Protein AF-A0A2S8PQ99-F1 (afdb_monomer)

Mean predicted aligned error: 7.88 Å

Sequence (220 aa):
HRTLLLQNIGGIGNMTVIPAGCSPGEVYAFDTGPGNMIIDGVVERLYPGQLTMDIGGAIARSGTADPRLLGRLQQEAYYSQPLPKSTGRELFGSSYIDKLLHDAEALGMQAEDIVATVTMLTAWSIGDAYRRYVMAGHPADAMIVGGGGSYNPVLMEWIRKEMAKAGVQVLTQEAIGHNSDAKEAVAFAVLADYAITNRPNNLPHVTGASRPVVMGKISF

Radius of gyration: 18.58 Å; Cα contacts (8 Å, |Δi|>4): 366; chains: 1; bounding box: 59×32×44 Å

Secondary structure (DSSP, 8-state):
--EEEEEEESSEEEEEEE-TT--GGG-EEEEEEE-HHHHHHHHHHHSTTT-SS-GGGHHHHHS---HHHHHHHTT-GGGGPPSS----HHHHSHHHHHHHHHHHHHTT--HHHHHHHHHHHHHHHHHHHHHHHTTTTS-EEEEEEESGGGG-HHHHHHHHHHHHTTT-EEEEHHHHSS-HHHHHHHHHHHHHHHHHTT---S-HHHHT-SS---------

Nearest PDB structures (foldseek):
  4zxz-assembly1_B  TM=8.668E-01  e=2.367E-19  Lipomyces starkeyi
  5tkr-assembly1_A-2  TM=8.503E-01  e=2.962E-18  Lipomyces starkeyi
  5bsb-assembly1_A  TM=8.480E-01  e=2.962E-18  Lipomyces starkeyi
  3qbx-assembly1_B  TM=8.865E-01  e=1.708E-16  Pseudomonas aeruginosa
  8inb-assembly1_A  TM=3.204E-01  e=1.163E-02  Biggievirus Mos11

Solvent-accessible surface area (backbone atoms only — not comparable to full-atom values): 11832 Å² total; per-residue (Å²): 118,68,18,42,34,41,34,38,18,38,54,44,19,33,40,38,41,40,44,48,83,55,58,86,86,61,43,43,52,35,49,37,45,57,28,40,43,52,38,21,56,48,37,28,69,78,33,67,97,77,38,64,49,58,69,65,21,52,46,34,64,76,25,56,60,43,69,70,61,39,58,57,63,70,62,46,67,74,76,72,57,66,85,83,46,78,80,52,60,91,64,60,23,68,71,46,50,54,51,51,50,52,57,37,55,78,68,71,58,53,72,32,23,49,42,13,21,48,40,46,46,30,20,45,30,50,32,48,42,41,60,74,77,30,47,86,85,45,58,39,61,38,34,36,31,34,54,69,40,56,67,21,58,48,44,49,52,45,31,37,56,43,28,47,79,70,65,23,45,68,44,42,52,61,82,77,44,86,54,66,69,58,50,53,52,48,51,51,50,52,41,47,50,27,40,76,70,73,34,59,68,55,53,26,85,62,71,74,44,98,54,72,42,62,57,84,81,93,82,133

pLDDT: mean 88.9, std 13.96, range [42.69, 98.88]

Foldseek 3Di:
DFKEWEWEAAQWIKIWIDFDPDDLLPIAMATLGGGQVLLQLLCCVVPPPHGRHCVLCPLLVVAAADVVLLVVVVVPVQLVDDPPYYDDCVPSNDVVSVVSVVVCVVVVHDSSNSSNNVLLSNLQSLLSCCVPPDCVPGNGQEYEYHYPRVSRVSSQVSNCVSCVVSNYHYHYPCRVDPDPVVVVVVLVVVLVVCLVVQHFDDRCNHVVNPDGGRDDDDDD

Structure (mmCIF, N/CA/C/O backbone):
data_AF-A0A2S8PQ99-F1
#
_entry.id   AF-A0A2S8PQ99-F1
#
loop_
_atom_site.group_PDB
_atom_site.id
_atom_site.type_symbol
_atom_site.label_atom_id
_atom_site.label_alt_id
_atom_site.label_comp_id
_atom_site.label_asym_id
_atom_site.label_entity_id
_atom_site.label_seq_id
_atom_site.pdbx_PDB_ins_code
_atom_site.Cartn_x
_atom_site.Cartn_y
_atom_site.Cartn_z
_atom_site.occupancy
_atom_site.B_iso_or_equiv
_atom_site.auth_seq_id
_atom_site.auth_comp_id
_atom_site.auth_asym_id
_atom_site.auth_atom_id
_atom_site.pdbx_PDB_model_num
ATOM 1 N N . HIS A 1 1 ? 14.285 -15.983 -17.963 1.00 54.84 1 HIS A N 1
ATOM 2 C CA . HIS A 1 1 ? 14.338 -14.831 -17.036 1.00 54.84 1 HIS A CA 1
ATOM 3 C C . HIS A 1 1 ? 12.930 -14.580 -16.514 1.00 54.84 1 HIS A C 1
ATOM 5 O O . HIS A 1 1 ? 11.998 -14.842 -17.260 1.00 54.84 1 HIS A O 1
ATOM 11 N N . ARG A 1 2 ? 12.763 -14.187 -15.248 1.00 73.69 2 ARG A N 1
ATOM 12 C CA . ARG A 1 2 ? 11.449 -13.954 -14.618 1.00 73.69 2 ARG A CA 1
ATOM 13 C C . ARG A 1 2 ? 11.307 -12.467 -14.304 1.00 73.69 2 ARG A C 1
ATOM 15 O O . ARG A 1 2 ? 12.311 -11.857 -13.944 1.00 73.69 2 ARG A O 1
ATOM 22 N N . THR A 1 3 ? 10.107 -11.908 -14.453 1.00 85.94 3 THR A N 1
ATOM 23 C CA . THR A 1 3 ? 9.822 -10.539 -14.004 1.00 85.94 3 THR A CA 1
ATOM 24 C C . THR A 1 3 ? 9.921 -10.495 -12.486 1.00 85.94 3 THR A C 1
ATOM 26 O O . THR A 1 3 ? 9.355 -11.356 -11.807 1.00 85.94 3 THR A O 1
ATOM 29 N N . LEU A 1 4 ? 10.639 -9.506 -11.961 1.00 84.94 4 LEU A N 1
ATOM 30 C CA . LEU A 1 4 ? 10.795 -9.287 -10.528 1.00 84.94 4 LEU A CA 1
ATOM 31 C C . LEU A 1 4 ? 10.059 -8.017 -10.108 1.00 84.94 4 LEU A C 1
ATOM 33 O O . LEU A 1 4 ? 10.209 -6.974 -10.745 1.00 84.94 4 LEU A O 1
ATOM 37 N N . LEU A 1 5 ? 9.297 -8.107 -9.018 1.00 91.81 5 LEU A N 1
ATOM 38 C CA . LEU A 1 5 ? 8.658 -6.953 -8.388 1.00 91.81 5 LEU A CA 1
ATOM 39 C C . LEU A 1 5 ? 9.366 -6.627 -7.080 1.00 91.81 5 LEU A C 1
ATOM 41 O O . LEU A 1 5 ? 9.543 -7.508 -6.236 1.00 91.81 5 LEU A O 1
ATOM 45 N N . LEU A 1 6 ? 9.724 -5.361 -6.899 1.00 94.38 6 LEU A N 1
ATOM 46 C CA . LEU A 1 6 ? 10.207 -4.824 -5.632 1.00 94.38 6 LEU A CA 1
ATOM 47 C C . LEU A 1 6 ? 9.157 -3.843 -5.112 1.00 94.38 6 LEU A C 1
ATOM 49 O O . LEU A 1 6 ? 8.928 -2.804 -5.723 1.00 94.38 6 LEU A O 1
ATOM 53 N N . GLN A 1 7 ? 8.505 -4.183 -4.008 1.00 97.31 7 GLN A N 1
ATOM 54 C CA . GLN A 1 7 ? 7.515 -3.342 -3.348 1.00 97.31 7 GLN A CA 1
ATOM 55 C C . GLN A 1 7 ? 8.137 -2.746 -2.089 1.00 97.31 7 GLN A C 1
ATOM 57 O O . GLN A 1 7 ? 8.462 -3.479 -1.162 1.00 97.31 7 GLN A O 1
ATOM 62 N N . ASN A 1 8 ? 8.259 -1.428 -2.002 1.00 95.69 8 ASN A N 1
ATOM 63 C CA . ASN A 1 8 ? 8.599 -0.779 -0.739 1.00 95.69 8 ASN A CA 1
ATOM 64 C C . ASN A 1 8 ? 7.332 -0.209 -0.084 1.00 95.69 8 ASN A C 1
ATOM 66 O O . ASN A 1 8 ? 6.432 0.282 -0.766 1.00 95.69 8 ASN A O 1
ATOM 70 N N . ILE A 1 9 ? 7.235 -0.331 1.242 1.00 97.06 9 ILE A N 1
ATOM 71 C CA . ILE A 1 9 ? 6.107 0.159 2.042 1.00 97.06 9 ILE A CA 1
ATOM 72 C C . ILE A 1 9 ? 6.650 1.117 3.104 1.00 97.06 9 ILE A C 1
ATOM 74 O O . ILE A 1 9 ? 6.996 0.715 4.216 1.00 97.06 9 ILE A O 1
ATOM 78 N N . GLY A 1 10 ? 6.759 2.392 2.734 1.00 93.81 10 GLY A N 1
ATOM 79 C CA . GLY A 1 10 ? 7.037 3.490 3.657 1.00 93.81 10 GLY A CA 1
ATOM 80 C C . GLY A 1 10 ? 5.742 4.188 4.063 1.00 93.81 10 GLY A C 1
ATOM 81 O O . GLY A 1 10 ? 4.707 3.548 4.229 1.00 93.81 10 GLY A O 1
ATOM 82 N N . GLY A 1 11 ? 5.768 5.520 4.161 1.00 95.12 11 GLY A N 1
ATOM 83 C CA . GLY A 1 11 ? 4.528 6.299 4.255 1.00 95.12 11 GLY A CA 1
ATOM 84 C C . GLY A 1 11 ? 3.624 6.077 3.035 1.00 95.12 11 GLY A C 1
ATOM 85 O O . GLY A 1 11 ? 2.431 5.848 3.194 1.00 95.12 11 GLY A O 1
ATOM 86 N N . ILE A 1 12 ? 4.230 6.049 1.846 1.00 97.75 12 ILE A N 1
ATOM 87 C CA . ILE A 1 12 ? 3.634 5.656 0.564 1.00 97.75 12 ILE A CA 1
ATOM 88 C C . ILE A 1 12 ? 4.203 4.298 0.148 1.00 97.75 12 ILE A C 1
ATOM 90 O O . ILE A 1 12 ? 5.365 3.989 0.435 1.00 97.75 12 ILE A O 1
ATOM 94 N N . GLY A 1 13 ? 3.371 3.480 -0.493 1.00 96.94 13 GLY A N 1
ATOM 95 C CA . GLY A 1 13 ? 3.800 2.254 -1.150 1.00 96.94 13 GLY A CA 1
ATOM 96 C C . GLY A 1 13 ? 4.226 2.532 -2.589 1.00 96.94 13 GLY A C 1
ATOM 97 O O . GLY A 1 13 ? 3.550 3.277 -3.293 1.00 96.94 13 GLY A O 1
ATOM 98 N N . ASN A 1 14 ? 5.313 1.913 -3.045 1.00 96.19 14 ASN A N 1
ATOM 99 C CA . ASN A 1 14 ? 5.767 1.998 -4.431 1.00 96.19 14 ASN A CA 1
ATOM 100 C C . ASN A 1 14 ? 6.271 0.652 -4.956 1.00 96.19 14 ASN A C 1
ATOM 102 O O . ASN A 1 14 ? 6.875 -0.135 -4.226 1.00 96.19 14 ASN A O 1
ATOM 106 N N . MET A 1 15 ? 6.011 0.397 -6.236 1.00 97.75 15 MET A N 1
ATOM 107 C CA . MET A 1 15 ? 6.370 -0.843 -6.912 1.00 97.75 15 MET A CA 1
ATOM 108 C C . MET A 1 15 ? 7.350 -0.552 -8.039 1.00 97.75 15 MET A C 1
ATOM 110 O O . MET A 1 15 ? 7.024 0.184 -8.966 1.00 97.75 15 MET A O 1
ATOM 114 N N . THR A 1 16 ? 8.524 -1.174 -7.978 1.00 95.38 16 THR A N 1
ATOM 115 C CA . THR A 1 16 ? 9.482 -1.243 -9.082 1.00 95.38 16 THR A CA 1
ATOM 116 C C . THR A 1 16 ? 9.307 -2.571 -9.802 1.00 95.38 16 THR A C 1
ATOM 118 O O . THR A 1 16 ? 9.364 -3.638 -9.187 1.00 95.38 16 THR A O 1
ATOM 121 N N . VAL A 1 17 ? 9.117 -2.508 -11.113 1.00 94.56 17 VAL A N 1
ATOM 122 C CA . VAL A 1 17 ? 8.957 -3.655 -12.001 1.00 94.56 17 VAL A CA 1
ATOM 123 C C . VAL A 1 17 ? 10.223 -3.807 -12.829 1.00 94.56 17 VAL A C 1
ATOM 125 O O . VAL A 1 17 ? 10.649 -2.874 -13.507 1.00 94.56 17 VAL A O 1
ATOM 128 N N . ILE A 1 18 ? 10.808 -5.001 -12.786 1.00 88.19 18 ILE A N 1
ATOM 129 C CA . ILE A 1 18 ? 11.969 -5.385 -13.589 1.00 88.19 18 ILE A CA 1
ATOM 130 C C . ILE A 1 18 ? 11.514 -6.519 -14.515 1.00 88.19 18 ILE A C 1
ATOM 132 O O . ILE A 1 18 ? 11.495 -7.677 -14.079 1.00 88.19 18 ILE A O 1
ATOM 136 N N . PRO A 1 19 ? 11.076 -6.220 -15.754 1.00 91.06 19 PRO A N 1
ATOM 137 C CA . PRO A 1 19 ? 10.604 -7.247 -16.676 1.00 91.06 19 PRO A CA 1
ATOM 138 C C . PRO A 1 19 ? 11.675 -8.294 -17.007 1.00 91.06 19 PRO A C 1
ATOM 140 O O . PRO A 1 19 ? 12.881 -8.041 -16.986 1.00 91.06 19 PRO A O 1
ATOM 143 N N . ALA A 1 20 ? 11.236 -9.508 -17.327 1.00 85.44 20 ALA A N 1
ATOM 144 C CA . ALA A 1 20 ? 12.135 -10.589 -17.710 1.00 85.44 20 ALA A CA 1
ATOM 145 C C . ALA A 1 20 ? 12.994 -10.228 -18.937 1.00 85.44 20 ALA A C 1
ATOM 147 O O . ALA A 1 20 ? 12.468 -10.003 -20.020 1.00 85.44 20 ALA A O 1
ATOM 148 N N . GLY A 1 21 ? 14.322 -10.262 -18.786 1.00 80.56 21 GLY A N 1
ATOM 149 C CA . GLY A 1 21 ? 15.247 -10.010 -19.900 1.00 80.56 21 GLY A CA 1
ATOM 150 C C . GLY A 1 21 ? 15.281 -8.552 -20.361 1.00 80.56 21 GLY A C 1
ATOM 151 O O . GLY A 1 21 ? 15.771 -8.283 -21.454 1.00 80.56 21 GLY A O 1
ATOM 152 N N . CYS A 1 22 ? 14.765 -7.634 -19.541 1.00 81.50 22 CYS A N 1
ATOM 153 C CA . CYS A 1 22 ? 14.700 -6.224 -19.872 1.00 81.50 22 CYS A CA 1
ATOM 154 C C . CYS A 1 22 ? 16.090 -5.581 -19.942 1.00 81.50 22 CYS A C 1
ATOM 156 O O . CYS A 1 22 ? 17.023 -5.935 -19.214 1.00 81.50 22 CYS A O 1
ATOM 158 N N . SER A 1 23 ? 16.204 -4.568 -20.789 1.00 83.00 23 SER A N 1
ATOM 159 C CA . SER A 1 23 ? 17.253 -3.564 -20.690 1.00 83.00 23 SER A CA 1
ATOM 160 C C . SER A 1 23 ? 16.975 -2.617 -19.510 1.00 83.00 23 SER A C 1
ATOM 162 O O . SER A 1 23 ? 15.829 -2.488 -19.068 1.00 83.00 23 SER A O 1
ATOM 164 N N . PRO A 1 24 ? 17.985 -1.892 -18.994 1.00 75.88 24 PRO A N 1
ATOM 165 C CA . PRO A 1 24 ? 17.770 -0.918 -17.923 1.00 75.88 24 PRO A CA 1
ATOM 166 C C . PRO A 1 24 ? 16.719 0.158 -18.240 1.00 75.88 24 PRO A C 1
ATOM 168 O O . PRO A 1 24 ? 16.159 0.728 -17.315 1.00 75.88 24 PRO A O 1
ATOM 171 N N . GLY A 1 25 ? 16.453 0.450 -19.520 1.00 77.56 25 GLY A N 1
ATOM 172 C CA . GLY A 1 25 ? 15.463 1.446 -19.948 1.00 77.56 25 GLY A CA 1
ATOM 173 C C . GLY A 1 25 ? 14.004 0.982 -19.883 1.00 77.56 25 GLY A C 1
ATOM 174 O O . GLY A 1 25 ? 13.112 1.807 -20.039 1.00 77.56 25 GLY A O 1
ATOM 175 N N . GLU A 1 26 ? 13.774 -0.313 -19.670 1.00 85.19 26 GLU A N 1
ATOM 176 C CA . GLU A 1 26 ? 12.448 -0.947 -19.612 1.00 85.19 26 GLU A CA 1
ATOM 177 C C . GLU A 1 26 ? 12.006 -1.262 -18.176 1.00 85.19 26 GLU A C 1
ATOM 179 O O . GLU A 1 26 ? 10.890 -1.731 -17.955 1.00 85.19 26 GLU A O 1
ATOM 184 N N . VAL A 1 27 ? 12.874 -1.010 -17.192 1.00 87.31 27 VAL A N 1
ATOM 185 C CA . VAL A 1 27 ? 12.487 -0.972 -15.778 1.00 87.31 27 VAL A CA 1
ATOM 186 C C . VAL A 1 27 ? 11.487 0.169 -15.596 1.00 87.31 27 VAL A C 1
ATOM 188 O O . VAL A 1 27 ? 11.524 1.160 -16.312 1.00 87.31 27 VAL A O 1
ATOM 191 N N . TYR A 1 28 ? 10.549 0.051 -14.669 1.00 92.56 28 TYR A N 1
ATOM 192 C CA . TYR A 1 28 ? 9.673 1.172 -14.338 1.00 92.56 28 TYR A CA 1
ATOM 193 C C . TYR A 1 28 ? 9.225 1.088 -12.892 1.00 92.56 28 TYR A C 1
ATOM 195 O O . TYR A 1 28 ? 9.212 0.011 -12.298 1.00 92.56 28 TYR A O 1
ATOM 203 N N . ALA A 1 29 ? 8.870 2.231 -12.314 1.00 93.19 29 ALA A N 1
ATOM 204 C CA . ALA A 1 29 ? 8.340 2.294 -10.965 1.00 93.19 29 ALA A CA 1
ATOM 205 C C . ALA A 1 29 ? 7.194 3.294 -10.874 1.00 93.19 29 ALA A C 1
ATOM 207 O O . ALA A 1 29 ? 7.090 4.221 -11.679 1.00 93.19 29 ALA A O 1
ATOM 208 N N . PHE A 1 30 ? 6.326 3.078 -9.899 1.00 97.56 30 PHE A N 1
ATOM 209 C CA . PHE A 1 30 ? 5.188 3.941 -9.634 1.00 97.56 30 PHE A CA 1
ATOM 210 C C . PHE A 1 30 ? 4.714 3.755 -8.199 1.00 97.56 30 PHE A C 1
ATOM 212 O O . PHE A 1 30 ? 4.922 2.701 -7.589 1.00 97.56 30 PHE A O 1
ATOM 219 N N . ASP A 1 31 ? 4.045 4.771 -7.671 1.00 98.50 31 ASP A N 1
ATOM 220 C CA . ASP A 1 31 ? 3.434 4.673 -6.353 1.00 98.50 31 ASP A CA 1
ATOM 221 C C . ASP A 1 31 ? 2.137 3.845 -6.453 1.00 98.50 31 ASP A C 1
ATOM 223 O O . ASP A 1 31 ? 1.338 3.988 -7.384 1.00 98.50 31 ASP A O 1
ATOM 227 N N . THR A 1 32 ? 1.940 2.910 -5.526 1.00 98.31 32 THR A N 1
ATOM 228 C CA . THR A 1 32 ? 0.748 2.049 -5.477 1.00 98.31 32 THR A CA 1
ATOM 229 C C . THR A 1 32 ? -0.399 2.718 -4.729 1.00 98.31 32 THR A C 1
ATOM 231 O O . THR A 1 32 ? -1.562 2.415 -4.989 1.00 98.31 32 THR A O 1
ATOM 234 N N . GLY A 1 33 ? -0.077 3.647 -3.827 1.00 98.19 33 GLY A N 1
ATOM 235 C CA . GLY A 1 33 ? -1.020 4.313 -2.938 1.00 98.19 33 GLY A CA 1
ATOM 236 C C . GLY A 1 33 ? -0.445 4.489 -1.532 1.00 98.19 33 GLY A C 1
ATOM 237 O O . GLY A 1 33 ? 0.774 4.414 -1.348 1.00 98.19 33 GLY A O 1
ATOM 238 N N . PRO A 1 34 ? -1.296 4.726 -0.525 1.00 98.19 34 PRO A N 1
ATOM 239 C CA . PRO A 1 34 ? -0.837 4.904 0.842 1.00 98.19 34 PRO A CA 1
ATOM 240 C C . PRO A 1 34 ? -0.215 3.616 1.397 1.00 98.19 34 PRO A C 1
ATOM 242 O O . PRO A 1 34 ? -0.719 2.519 1.171 1.00 98.19 34 PRO A O 1
ATOM 245 N N . GLY A 1 35 ? 0.894 3.765 2.121 1.00 97.75 35 GLY A N 1
ATOM 246 C CA . GLY A 1 35 ? 1.565 2.712 2.880 1.00 97.75 35 GLY A CA 1
ATOM 247 C C . GLY A 1 35 ? 1.176 2.779 4.358 1.00 97.75 35 GLY A C 1
ATOM 248 O O . GLY A 1 35 ? -0.003 2.718 4.702 1.00 97.75 35 GLY A O 1
ATOM 249 N N . ASN A 1 36 ? 2.166 2.950 5.234 1.00 97.31 36 ASN A N 1
ATOM 250 C CA . ASN A 1 36 ? 1.964 3.077 6.679 1.00 97.31 36 ASN A CA 1
ATOM 251 C C . ASN A 1 36 ? 1.336 4.413 7.086 1.00 97.31 36 ASN A C 1
ATOM 253 O O . ASN A 1 36 ? 0.692 4.476 8.122 1.00 97.31 36 ASN A O 1
ATOM 257 N N . MET A 1 37 ? 1.460 5.479 6.286 1.00 96.75 37 MET A N 1
ATOM 258 C CA . MET A 1 37 ? 1.083 6.822 6.754 1.00 96.75 37 MET A CA 1
ATOM 259 C C . MET A 1 37 ? -0.394 6.959 7.138 1.00 96.75 37 MET A C 1
ATOM 261 O O . MET A 1 37 ? -0.716 7.725 8.042 1.00 96.75 37 MET A O 1
ATOM 265 N N . ILE A 1 38 ? -1.286 6.241 6.446 1.00 98.12 38 ILE A N 1
ATOM 266 C CA . ILE A 1 38 ? -2.716 6.263 6.765 1.00 98.12 38 ILE A CA 1
ATOM 267 C C . ILE A 1 38 ? -3.015 5.385 7.977 1.00 98.12 38 ILE A C 1
ATOM 269 O O . ILE A 1 38 ? -3.905 5.716 8.745 1.00 98.12 38 ILE A O 1
ATOM 273 N N . ILE A 1 39 ? -2.263 4.295 8.162 1.00 98.50 39 ILE A N 1
ATOM 274 C CA . ILE A 1 39 ? -2.406 3.388 9.301 1.00 98.50 39 ILE A CA 1
ATOM 275 C C . ILE A 1 39 ? -1.969 4.140 10.560 1.00 98.50 39 ILE A C 1
ATOM 277 O O . ILE A 1 39 ? -2.752 4.289 11.493 1.00 98.50 39 ILE A O 1
ATOM 281 N N . ASP A 1 40 ? -0.764 4.706 10.527 1.00 98.38 40 ASP A N 1
ATOM 282 C CA . ASP A 1 40 ? -0.174 5.503 11.601 1.00 98.38 40 ASP A CA 1
ATOM 283 C C . ASP A 1 40 ? -1.056 6.711 11.933 1.00 98.38 40 ASP A C 1
ATOM 285 O O . ASP A 1 40 ? -1.418 6.929 13.086 1.00 98.38 40 ASP A O 1
ATOM 289 N N . GLY A 1 41 ? -1.490 7.455 10.912 1.00 98.25 41 GLY A N 1
ATOM 290 C CA . GLY A 1 41 ? -2.311 8.646 11.104 1.00 98.25 41 GLY A CA 1
ATOM 291 C C . GLY A 1 41 ? -3.728 8.368 11.621 1.00 98.25 41 GLY A C 1
ATOM 292 O O . GLY A 1 41 ? -4.297 9.229 12.297 1.00 98.25 41 GLY A O 1
ATOM 293 N N . VAL A 1 42 ? -4.298 7.192 11.330 1.00 98.69 42 VAL A N 1
ATOM 294 C CA . VAL A 1 42 ? -5.560 6.722 11.927 1.00 98.69 42 VAL A CA 1
ATOM 295 C C . VAL A 1 42 ? -5.339 6.301 13.376 1.00 98.69 42 VAL A C 1
ATOM 297 O O . VAL A 1 42 ? -6.094 6.731 14.245 1.00 98.69 42 VAL A O 1
ATOM 300 N N . VAL A 1 43 ? -4.296 5.513 13.659 1.00 98.62 43 VAL A N 1
ATOM 301 C CA . VAL A 1 43 ? -3.969 5.086 15.028 1.00 98.62 43 VAL A CA 1
ATOM 302 C C . VAL A 1 43 ? -3.718 6.293 15.930 1.00 98.62 43 VAL A C 1
ATOM 304 O O . VAL A 1 43 ? -4.294 6.367 17.011 1.00 98.62 43 VAL A O 1
ATOM 307 N N . GLU A 1 44 ? -2.942 7.273 15.471 1.00 98.19 44 GLU A N 1
ATOM 308 C CA . GLU A 1 44 ? -2.647 8.488 16.236 1.00 98.19 44 GLU A CA 1
ATOM 309 C C . GLU A 1 44 ? -3.916 9.270 16.614 1.00 98.19 44 GLU A C 1
ATOM 311 O O . GLU A 1 44 ? -4.021 9.795 17.722 1.00 98.19 44 GLU A O 1
ATOM 316 N N . ARG A 1 45 ? -4.915 9.319 15.724 1.00 98.19 45 ARG A N 1
ATOM 317 C CA . ARG A 1 45 ? -6.187 10.012 15.982 1.00 98.19 45 ARG A CA 1
ATOM 318 C C . ARG A 1 45 ? -7.133 9.228 16.884 1.00 98.19 45 ARG A C 1
ATOM 320 O O . ARG A 1 45 ? -7.862 9.840 17.658 1.00 98.19 45 ARG A O 1
ATOM 327 N N . LEU A 1 46 ? -7.135 7.900 16.782 1.00 98.06 46 LEU A N 1
ATOM 328 C CA . LEU A 1 46 ? -7.972 7.031 17.614 1.00 98.06 46 LEU A CA 1
ATOM 329 C C . LEU A 1 46 ? -7.398 6.849 19.030 1.00 98.06 46 LEU A C 1
ATOM 331 O O . LEU A 1 46 ? -8.158 6.665 19.978 1.00 98.06 46 LEU A O 1
ATOM 335 N N . TYR A 1 47 ? -6.074 6.943 19.187 1.00 97.50 47 TYR A N 1
ATOM 336 C CA . TYR A 1 47 ? -5.357 6.729 20.450 1.00 97.50 47 TYR A CA 1
ATOM 337 C C . TYR A 1 47 ? -4.409 7.900 20.784 1.00 97.50 47 TYR A C 1
ATOM 339 O O . TYR A 1 47 ? -3.199 7.696 20.961 1.00 97.50 47 TYR A O 1
ATOM 347 N N . PRO A 1 48 ? -4.931 9.137 20.899 1.00 96.62 48 PRO A N 1
ATOM 348 C CA . PRO A 1 48 ? -4.110 10.336 21.030 1.00 96.62 48 PRO A CA 1
ATOM 349 C C . PRO A 1 48 ? -3.226 10.288 22.281 1.00 96.62 48 PRO A C 1
ATOM 351 O O . PRO A 1 48 ? -3.694 10.036 23.393 1.00 96.62 48 PRO A O 1
ATOM 354 N N . GLY A 1 49 ? -1.926 10.529 22.088 1.00 95.38 49 GLY A N 1
ATOM 355 C CA . GLY A 1 49 ? -0.918 10.520 23.154 1.00 95.38 49 GLY A CA 1
ATOM 356 C C . GLY A 1 49 ? -0.536 9.132 23.684 1.00 95.38 49 GLY A C 1
ATOM 357 O O . GLY A 1 49 ? 0.288 9.052 24.592 1.00 95.38 49 GLY A O 1
ATOM 358 N N . GLN A 1 50 ? -1.106 8.053 23.135 1.00 96.62 50 GLN A N 1
ATOM 359 C CA . GLN A 1 50 ? -0.826 6.675 23.556 1.00 96.62 50 GLN A CA 1
ATOM 360 C C . GLN A 1 50 ? -0.081 5.887 22.480 1.00 96.62 50 GLN A C 1
ATOM 362 O O . GLN A 1 50 ? 0.915 5.235 22.783 1.00 96.62 50 GLN A O 1
ATOM 367 N N . LEU A 1 51 ? -0.550 5.951 21.230 1.00 97.19 51 LEU A N 1
ATOM 368 C CA . LEU A 1 51 ? 0.022 5.213 20.105 1.00 97.19 51 LEU A CA 1
ATOM 369 C C . LEU A 1 51 ? 0.161 6.123 18.885 1.00 97.19 51 LEU A C 1
ATOM 371 O O . LEU A 1 51 ? -0.693 6.964 18.629 1.00 97.19 51 LEU A O 1
ATOM 375 N N . THR A 1 52 ? 1.227 5.922 18.115 1.00 97.00 52 THR A N 1
ATOM 376 C CA . THR A 1 52 ? 1.484 6.629 16.846 1.00 97.00 52 THR A CA 1
ATOM 377 C C . THR A 1 52 ? 1.506 5.693 15.637 1.00 97.00 52 THR A C 1
ATOM 379 O O . THR A 1 52 ? 1.625 6.153 14.508 1.00 97.00 52 THR A O 1
ATOM 382 N N . MET A 1 53 ? 1.421 4.381 15.866 1.00 97.12 53 MET A N 1
ATOM 383 C CA . MET A 1 53 ? 1.444 3.338 14.840 1.00 97.12 53 MET A CA 1
ATOM 384 C C . MET A 1 53 ? 0.804 2.052 15.369 1.00 97.12 53 MET A C 1
ATOM 386 O O . MET A 1 53 ? 0.750 1.835 16.584 1.00 97.12 53 MET A O 1
ATOM 390 N N . ASP A 1 54 ? 0.370 1.173 14.466 1.00 97.75 54 ASP A N 1
ATOM 391 C CA . ASP A 1 54 ? -0.132 -0.157 14.827 1.00 97.75 54 ASP A CA 1
ATOM 392 C C . ASP A 1 54 ? 1.032 -1.138 15.061 1.00 97.75 54 ASP A C 1
ATOM 394 O O . ASP A 1 54 ? 1.550 -1.778 14.138 1.00 97.75 54 ASP A O 1
ATOM 398 N N . ILE A 1 55 ? 1.478 -1.235 16.315 1.00 96.06 55 ILE A N 1
ATOM 399 C CA . ILE A 1 55 ? 2.646 -2.035 16.701 1.00 96.06 55 ILE A CA 1
ATOM 400 C C . ILE A 1 55 ? 2.379 -3.518 16.428 1.00 96.06 55 ILE A C 1
ATOM 402 O O . ILE A 1 55 ? 1.510 -4.141 17.036 1.00 96.06 55 ILE A O 1
ATOM 406 N N . GLY A 1 56 ? 3.152 -4.101 15.508 1.00 94.75 56 GLY A N 1
ATOM 407 C CA . GLY A 1 56 ? 2.999 -5.505 15.116 1.00 94.75 56 GLY A CA 1
ATOM 408 C C . GLY A 1 56 ? 1.660 -5.819 14.439 1.00 94.75 56 GLY A C 1
ATOM 409 O O . GLY A 1 56 ? 1.298 -6.992 14.336 1.00 94.75 56 GLY A O 1
ATOM 410 N N . GLY A 1 57 ? 0.925 -4.799 13.984 1.00 97.62 57 GLY A N 1
ATOM 411 C CA . GLY A 1 57 ? -0.414 -4.967 13.428 1.00 97.62 57 GLY A CA 1
ATOM 412 C C . GLY A 1 57 ? -1.457 -5.431 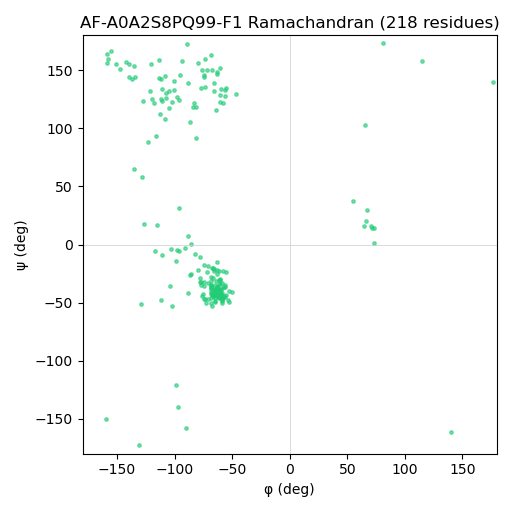14.455 1.00 97.62 57 GLY A C 1
ATOM 413 O O . GLY A 1 57 ? -2.449 -6.048 14.077 1.00 97.62 57 GLY A O 1
ATOM 414 N N . ALA A 1 58 ? -1.216 -5.253 15.757 1.00 98.31 58 ALA A N 1
ATOM 415 C CA . ALA A 1 58 ? -2.064 -5.806 16.811 1.00 98.31 58 ALA A CA 1
ATOM 416 C C . ALA A 1 58 ? -3.517 -5.308 16.737 1.00 98.31 58 ALA A C 1
ATOM 418 O O . ALA A 1 58 ? -4.440 -6.102 16.921 1.00 98.31 58 ALA A O 1
ATOM 419 N N . ILE A 1 59 ? -3.720 -4.028 16.419 1.00 98.62 59 ILE A N 1
ATOM 420 C CA . ILE A 1 59 ? -5.049 -3.418 16.332 1.00 98.62 59 ILE A CA 1
ATOM 421 C C . ILE A 1 59 ? -5.757 -3.892 15.056 1.00 98.62 59 ILE A C 1
ATOM 423 O O . ILE A 1 59 ? -6.900 -4.348 15.111 1.00 98.62 59 ILE A O 1
ATOM 427 N N . ALA A 1 60 ? -5.067 -3.873 13.909 1.00 98.62 60 ALA A N 1
ATOM 428 C CA . ALA A 1 60 ? -5.609 -4.409 12.660 1.00 98.62 60 ALA A CA 1
ATOM 429 C C . ALA A 1 60 ? -5.969 -5.899 12.776 1.00 98.62 60 ALA A C 1
ATOM 431 O O . ALA A 1 60 ? -6.916 -6.356 12.140 1.00 98.62 60 ALA A O 1
ATOM 432 N N . ARG A 1 61 ? -5.217 -6.668 13.578 1.00 98.62 61 ARG A N 1
ATOM 433 C CA . ARG A 1 61 ? -5.466 -8.094 13.827 1.00 98.62 61 ARG A CA 1
ATOM 434 C C . ARG A 1 61 ? -6.747 -8.337 14.622 1.00 98.62 61 ARG A C 1
ATOM 436 O O . ARG A 1 61 ? -7.386 -9.360 14.387 1.00 98.62 61 ARG A O 1
ATOM 443 N N . SER A 1 62 ? -7.067 -7.470 15.584 1.00 98.50 62 SER A N 1
ATOM 444 C CA . SER A 1 62 ? -8.264 -7.611 16.423 1.00 98.50 62 SER A CA 1
ATOM 445 C C . SER A 1 62 ? -9.541 -7.144 15.733 1.00 98.50 62 SER A C 1
ATOM 447 O O . SER A 1 62 ? -10.621 -7.571 16.129 1.00 98.50 62 SER A O 1
ATOM 449 N N . GLY A 1 63 ? -9.420 -6.286 14.719 1.00 98.31 63 GLY A N 1
ATOM 450 C CA . GLY A 1 63 ? -10.550 -5.794 13.941 1.00 98.31 63 GLY A CA 1
ATOM 451 C C . GLY A 1 63 ? -10.900 -6.660 12.735 1.00 98.31 63 GLY A C 1
ATOM 452 O O . GLY A 1 63 ? -10.180 -7.577 12.335 1.00 98.31 63 GLY A O 1
ATOM 453 N N . THR A 1 64 ? -12.016 -6.315 12.107 1.00 98.44 64 THR A N 1
ATOM 454 C CA . THR A 1 64 ? -12.469 -6.853 10.827 1.00 98.44 64 THR A CA 1
ATOM 455 C C . THR A 1 64 ? -12.587 -5.712 9.823 1.00 98.44 64 THR A C 1
ATOM 457 O O . THR A 1 64 ? -13.277 -4.727 10.063 1.00 98.44 64 THR A O 1
ATOM 460 N N . ALA A 1 65 ? -11.921 -5.836 8.671 1.00 98.56 65 ALA A N 1
ATOM 461 C CA . ALA A 1 65 ? -12.020 -4.827 7.620 1.00 98.56 65 ALA A CA 1
ATOM 462 C C . ALA A 1 65 ? -13.477 -4.690 7.138 1.00 98.56 65 ALA A C 1
ATOM 464 O O . ALA A 1 65 ? -14.077 -5.664 6.675 1.00 98.56 65 ALA A O 1
ATOM 465 N N . ASP A 1 66 ? -14.029 -3.479 7.218 1.00 98.69 66 ASP A N 1
ATOM 466 C CA . ASP A 1 66 ? -15.410 -3.200 6.840 1.00 98.69 66 ASP A CA 1
ATOM 467 C C . ASP A 1 66 ? -15.503 -2.962 5.323 1.00 98.69 66 ASP A C 1
ATOM 469 O O . ASP A 1 66 ? -14.911 -2.007 4.800 1.00 98.69 66 ASP A O 1
ATOM 473 N N . PRO A 1 67 ? -16.261 -3.789 4.581 1.00 98.44 67 PRO A N 1
ATOM 474 C CA . PRO A 1 67 ? -16.341 -3.681 3.128 1.00 98.44 67 PRO A CA 1
ATOM 475 C C . PRO A 1 67 ? -17.001 -2.378 2.652 1.00 98.44 67 PRO A C 1
ATOM 477 O O . PRO A 1 67 ? -16.757 -1.955 1.522 1.00 98.44 67 PRO A O 1
ATOM 480 N N . ARG A 1 68 ? -17.825 -1.726 3.483 1.00 98.62 68 ARG A N 1
ATOM 481 C CA . ARG A 1 68 ? -18.522 -0.477 3.144 1.00 98.62 68 ARG A CA 1
ATOM 482 C C . ARG A 1 68 ? -17.537 0.681 3.115 1.00 98.62 68 ARG A C 1
ATOM 484 O O . ARG A 1 68 ? -17.502 1.415 2.128 1.00 98.62 68 ARG A O 1
ATOM 491 N N . LEU A 1 69 ? -16.725 0.829 4.165 1.00 98.69 69 LEU A N 1
ATOM 492 C CA . LEU A 1 69 ? -15.685 1.856 4.200 1.00 98.69 69 LEU A CA 1
ATOM 493 C C . LEU A 1 69 ? -14.587 1.532 3.184 1.00 98.69 69 LEU A C 1
ATOM 495 O O . LEU A 1 69 ? -14.237 2.399 2.387 1.00 98.69 69 LEU A O 1
ATOM 499 N N . LEU A 1 70 ? -14.114 0.281 3.126 1.00 98.75 70 LEU A N 1
ATOM 500 C CA . LEU A 1 70 ? -13.108 -0.136 2.147 1.00 98.75 70 LEU A CA 1
ATOM 501 C C . LEU A 1 70 ? -13.543 0.202 0.714 1.00 98.75 70 LEU A C 1
ATOM 503 O O . LEU A 1 70 ? -12.784 0.824 -0.024 1.00 98.75 70 LEU A O 1
ATOM 507 N N . GLY A 1 71 ? -14.782 -0.133 0.344 1.00 98.50 71 GLY A N 1
ATOM 508 C CA . GLY A 1 71 ? -15.327 0.151 -0.983 1.00 98.50 71 GLY A CA 1
ATOM 509 C C . GLY A 1 71 ? -15.402 1.643 -1.318 1.00 98.50 71 GLY A C 1
ATOM 510 O O . GLY A 1 71 ? -15.245 1.998 -2.483 1.00 98.50 71 GLY A O 1
ATOM 511 N N . ARG A 1 72 ? -15.595 2.527 -0.327 1.00 98.31 72 ARG A N 1
ATOM 512 C CA . ARG A 1 72 ? -15.514 3.988 -0.522 1.00 98.31 72 ARG A CA 1
ATOM 513 C C . ARG A 1 72 ? -14.077 4.435 -0.762 1.00 98.31 72 ARG A C 1
ATOM 515 O O . ARG A 1 72 ? -13.819 5.174 -1.705 1.00 98.31 72 ARG A O 1
ATOM 522 N N . LEU A 1 73 ? -13.139 3.964 0.058 1.00 98.38 73 LEU A N 1
ATOM 523 C CA . LEU A 1 73 ? -11.729 4.351 -0.038 1.00 98.38 73 LEU A CA 1
ATOM 524 C C . LEU A 1 73 ? -11.095 3.884 -1.355 1.00 98.38 73 LEU A C 1
ATOM 526 O O . LEU A 1 73 ? -10.297 4.602 -1.947 1.00 98.38 73 LEU A O 1
ATOM 530 N N . GLN A 1 74 ? -11.498 2.717 -1.862 1.00 98.50 74 GLN A N 1
ATOM 531 C CA . GLN A 1 74 ? -11.056 2.172 -3.151 1.00 98.50 74 GLN A CA 1
ATOM 532 C C . GLN A 1 74 ? -11.463 3.023 -4.368 1.00 98.50 74 GLN A C 1
ATOM 534 O O . GLN A 1 74 ? -10.925 2.817 -5.456 1.00 98.50 74 GLN A O 1
ATOM 539 N N . GLN A 1 75 ? -12.398 3.966 -4.211 1.00 97.62 75 GLN A N 1
ATOM 540 C CA . GLN A 1 75 ? -12.857 4.854 -5.287 1.00 97.62 75 GLN A CA 1
ATOM 541 C C . GLN A 1 75 ? -11.987 6.102 -5.463 1.00 97.62 75 GLN A C 1
ATOM 543 O O . GLN A 1 75 ? -12.279 6.913 -6.342 1.00 97.62 75 GLN A O 1
ATOM 548 N N . GLU A 1 76 ? -10.931 6.274 -4.663 1.00 98.25 76 GLU A N 1
ATOM 549 C CA . GLU A 1 76 ? -10.004 7.389 -4.846 1.00 98.25 76 GLU A CA 1
ATOM 550 C C . GLU A 1 76 ? -9.429 7.387 -6.275 1.00 98.25 76 GLU A C 1
ATOM 552 O O . GLU A 1 76 ? -8.899 6.381 -6.762 1.00 98.25 76 GLU A O 1
ATOM 557 N N . ALA A 1 77 ? -9.535 8.531 -6.958 1.00 97.69 77 ALA A N 1
ATOM 558 C CA . ALA A 1 77 ? -9.268 8.648 -8.390 1.00 97.69 77 ALA A CA 1
ATOM 559 C C . ALA A 1 77 ? -7.821 8.270 -8.731 1.00 97.69 77 ALA A C 1
ATOM 561 O O . ALA A 1 77 ? -7.550 7.707 -9.798 1.00 97.69 77 ALA A O 1
ATOM 562 N N . TYR A 1 78 ? -6.906 8.520 -7.791 1.00 98.31 78 TYR A N 1
ATOM 563 C CA . TYR A 1 78 ? -5.495 8.167 -7.879 1.00 98.31 78 TYR A CA 1
ATOM 564 C C . TYR A 1 78 ? -5.239 6.702 -8.270 1.00 98.31 78 TYR A C 1
ATOM 566 O O . TYR A 1 78 ? -4.368 6.424 -9.102 1.00 98.31 78 TYR A O 1
ATOM 574 N N . TYR A 1 79 ? -6.014 5.749 -7.736 1.00 98.38 79 TYR A N 1
ATOM 575 C CA . TYR A 1 79 ? -5.794 4.327 -8.023 1.00 98.38 79 TYR A CA 1
ATOM 576 C C . TYR A 1 79 ? -5.991 3.984 -9.503 1.00 98.38 79 TYR A C 1
ATOM 578 O O . TYR A 1 79 ? -5.375 3.042 -9.993 1.00 98.38 79 TYR A O 1
ATOM 586 N N . SER A 1 80 ? -6.792 4.774 -10.225 1.00 97.12 80 SER A N 1
ATOM 587 C CA . SER A 1 80 ? -7.121 4.561 -11.639 1.00 97.12 80 SER A CA 1
ATOM 588 C C . SER A 1 80 ? -6.287 5.379 -12.634 1.00 97.12 80 SER A C 1
ATOM 590 O O . SER A 1 80 ? -6.431 5.186 -13.840 1.00 97.12 80 SER A O 1
ATOM 592 N N . GLN A 1 81 ? -5.407 6.271 -12.164 1.00 97.94 81 GLN A N 1
ATOM 593 C CA . GLN A 1 81 ? -4.589 7.114 -13.046 1.00 97.94 81 GLN A CA 1
ATOM 594 C C . GLN A 1 81 ? -3.622 6.281 -13.911 1.00 97.94 81 GLN A C 1
ATOM 596 O O . GLN A 1 81 ? -3.133 5.246 -13.451 1.00 97.94 81 GLN A O 1
ATOM 601 N N . PRO A 1 82 ? -3.313 6.690 -15.155 1.00 96.81 82 PRO A N 1
ATOM 602 C CA . PRO A 1 82 ? -2.300 6.018 -15.969 1.00 96.81 82 PRO A CA 1
ATOM 603 C C . PRO A 1 82 ? -0.885 6.228 -15.404 1.00 96.81 82 PRO A C 1
ATOM 605 O O . PRO A 1 82 ? -0.652 7.136 -14.610 1.00 96.81 82 PRO A O 1
ATOM 608 N N . LEU A 1 83 ? 0.074 5.401 -15.833 1.00 94.19 83 LEU A N 1
ATOM 609 C CA . LEU A 1 83 ? 1.495 5.643 -15.558 1.00 94.19 83 LEU A CA 1
ATOM 610 C C . LEU A 1 83 ? 2.055 6.751 -16.479 1.00 94.19 83 LEU A C 1
ATOM 612 O O . LEU A 1 83 ? 1.603 6.854 -17.622 1.00 94.19 83 LEU A O 1
ATOM 616 N N . PRO A 1 84 ? 3.065 7.528 -16.035 1.00 94.31 84 PRO A N 1
ATOM 617 C CA . PRO A 1 84 ? 3.662 7.519 -14.696 1.00 94.31 84 PRO A CA 1
ATOM 618 C C . PRO A 1 84 ? 2.743 8.179 -13.657 1.00 94.31 84 PRO A C 1
ATOM 620 O O . PRO A 1 84 ? 2.081 9.171 -13.952 1.00 94.31 84 PRO A O 1
ATOM 623 N N . LYS A 1 85 ? 2.737 7.651 -12.426 1.00 95.06 85 LYS A N 1
ATOM 624 C CA . LYS A 1 85 ? 1.993 8.238 -11.303 1.00 95.06 85 LYS A CA 1
ATOM 625 C C . LYS A 1 85 ? 2.810 8.236 -10.016 1.00 95.06 85 LYS A C 1
ATOM 627 O O . LYS A 1 85 ? 3.525 7.274 -9.732 1.00 95.06 85 LYS A O 1
ATOM 632 N N . SER A 1 86 ? 2.655 9.302 -9.238 1.00 93.88 86 SER A N 1
ATOM 633 C CA . SER A 1 86 ? 3.235 9.458 -7.904 1.00 93.88 86 SER A CA 1
ATOM 634 C C . SER A 1 86 ? 2.254 10.179 -6.984 1.00 93.88 86 SER A C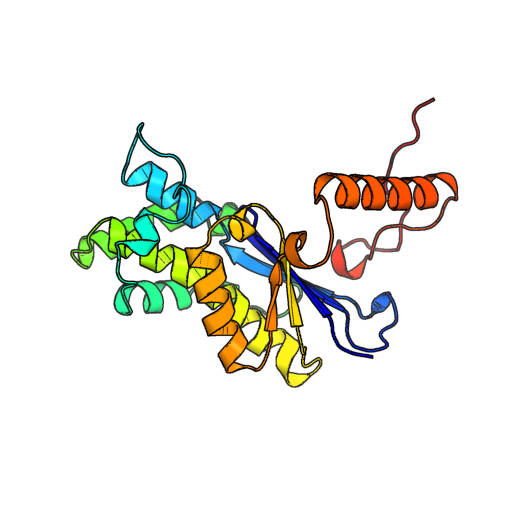 1
ATOM 636 O O . SER A 1 86 ? 1.334 10.842 -7.464 1.00 93.88 86 SER A O 1
ATOM 638 N N . THR A 1 87 ? 2.405 9.988 -5.679 1.00 96.38 87 THR A N 1
ATOM 639 C CA . THR A 1 87 ? 1.564 10.596 -4.645 1.00 96.38 87 THR A CA 1
ATOM 640 C C . THR A 1 87 ? 2.313 10.688 -3.319 1.00 96.38 87 THR A C 1
ATOM 642 O O . THR A 1 87 ? 3.327 10.032 -3.097 1.00 96.38 87 THR A O 1
ATOM 645 N N . GLY A 1 88 ? 1.758 11.456 -2.392 1.00 94.12 88 GLY A N 1
ATOM 646 C CA . GLY A 1 88 ? 2.301 11.659 -1.063 1.00 94.12 88 GLY A CA 1
ATOM 647 C C . GLY A 1 88 ? 1.266 12.166 -0.066 1.00 94.12 88 GLY A C 1
ATOM 648 O O . GLY A 1 88 ? 0.065 11.882 -0.154 1.00 94.12 88 GLY A O 1
ATOM 649 N N . ARG A 1 89 ? 1.766 12.927 0.912 1.00 93.50 89 ARG A N 1
ATOM 650 C CA . ARG A 1 89 ? 0.978 13.558 1.987 1.00 93.50 89 ARG A CA 1
ATOM 651 C C . ARG A 1 89 ? -0.021 14.582 1.461 1.00 93.50 89 ARG A C 1
ATOM 653 O O . ARG A 1 89 ? -0.979 14.889 2.155 1.00 93.50 89 ARG A O 1
ATOM 660 N N . GLU A 1 90 ? 0.197 15.118 0.271 1.00 94.56 90 GLU A N 1
ATOM 661 C CA . GLU A 1 90 ? -0.705 16.063 -0.376 1.00 94.56 90 GLU A CA 1
ATOM 662 C C . GLU A 1 90 ? -2.071 15.447 -0.700 1.00 94.56 90 GLU A C 1
ATOM 664 O O . GLU A 1 90 ? -3.073 16.153 -0.618 1.00 94.56 90 GLU A O 1
ATOM 669 N N . LEU A 1 91 ? -2.123 14.1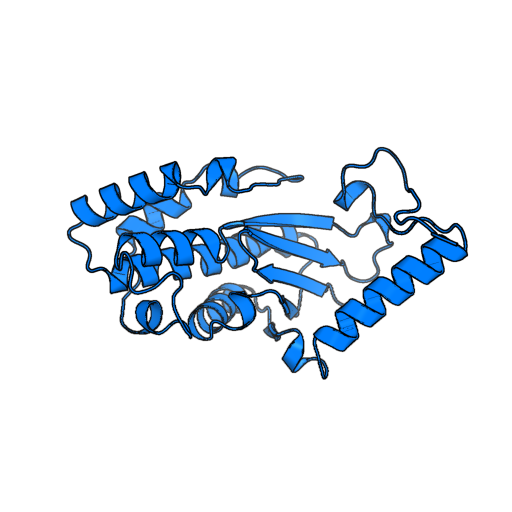41 -0.994 1.00 97.12 91 LEU A N 1
ATOM 670 C CA . LEU A 1 91 ? -3.376 13.416 -1.214 1.00 97.12 91 LEU A CA 1
ATOM 671 C C . LEU A 1 91 ? -3.776 12.585 0.008 1.00 97.12 91 LEU A C 1
ATOM 673 O O . LEU A 1 91 ? -4.881 12.740 0.512 1.00 97.12 91 LEU A O 1
ATOM 677 N N . PHE A 1 92 ? -2.876 11.740 0.520 1.00 97.44 92 PHE A N 1
ATOM 678 C CA . PHE A 1 92 ? -3.159 10.800 1.618 1.00 97.44 92 PHE A CA 1
ATOM 679 C C . PHE A 1 92 ? -2.749 11.347 2.998 1.00 97.44 92 PHE A C 1
ATOM 681 O O . PHE A 1 92 ? -2.307 10.607 3.877 1.00 97.44 92 PHE A O 1
ATOM 688 N N . GLY A 1 93 ? -2.829 12.667 3.172 1.00 95.31 93 GLY A N 1
ATOM 689 C CA . GLY A 1 93 ? -2.472 13.363 4.409 1.00 95.31 93 GLY A CA 1
ATOM 690 C C . GLY A 1 93 ? -3.630 13.525 5.391 1.00 95.31 93 GLY A C 1
ATOM 691 O O . GLY A 1 93 ? -4.628 12.810 5.347 1.00 95.31 93 GLY A O 1
ATOM 692 N N . SER A 1 94 ? -3.497 14.509 6.284 1.00 96.44 94 SER A N 1
ATOM 693 C CA . SER A 1 94 ? -4.444 14.735 7.382 1.00 96.44 94 SER A CA 1
ATOM 694 C C . SER A 1 94 ? -5.890 14.905 6.929 1.00 96.44 94 SER A C 1
ATOM 696 O O . SER A 1 94 ? -6.764 14.278 7.507 1.00 96.44 94 SER A O 1
ATOM 698 N N . SER A 1 95 ? -6.142 15.675 5.869 1.00 96.94 95 SER A N 1
ATOM 699 C CA . SER A 1 95 ? -7.499 15.902 5.355 1.00 96.94 95 SER A CA 1
ATOM 700 C C . SER A 1 95 ? -8.180 14.613 4.886 1.00 96.94 95 SER A C 1
ATOM 702 O O . SER A 1 95 ? -9.373 14.422 5.122 1.00 96.94 95 SER A O 1
ATOM 704 N N . TYR A 1 96 ? -7.427 13.713 4.248 1.00 98.00 96 TYR A N 1
ATOM 705 C CA . TYR A 1 96 ? -7.921 12.400 3.839 1.00 98.00 96 TYR A CA 1
ATOM 706 C C . TYR A 1 96 ? -8.263 11.539 5.053 1.00 98.00 96 TYR A C 1
ATOM 708 O O . TYR A 1 96 ? -9.322 10.916 5.088 1.00 98.00 96 TYR A O 1
ATOM 716 N N . ILE A 1 97 ? -7.395 11.543 6.068 1.00 98.38 97 ILE A N 1
ATOM 717 C CA . ILE A 1 97 ? -7.613 10.788 7.304 1.00 98.38 97 ILE A CA 1
ATOM 718 C C . ILE A 1 97 ? -8.834 11.324 8.065 1.00 98.38 97 ILE A C 1
ATOM 720 O O . ILE A 1 97 ? -9.658 10.536 8.520 1.00 98.38 97 ILE A O 1
ATOM 724 N N . ASP A 1 98 ? -8.993 12.643 8.168 1.00 97.94 98 ASP A N 1
ATOM 725 C CA . ASP A 1 98 ? -10.122 13.257 8.873 1.00 97.94 98 ASP A CA 1
ATOM 726 C C . ASP A 1 98 ? -11.454 12.899 8.188 1.00 97.94 98 ASP A C 1
ATOM 728 O O . ASP A 1 98 ? -12.416 12.512 8.852 1.00 97.94 98 ASP A O 1
ATOM 732 N N . LYS A 1 99 ? -1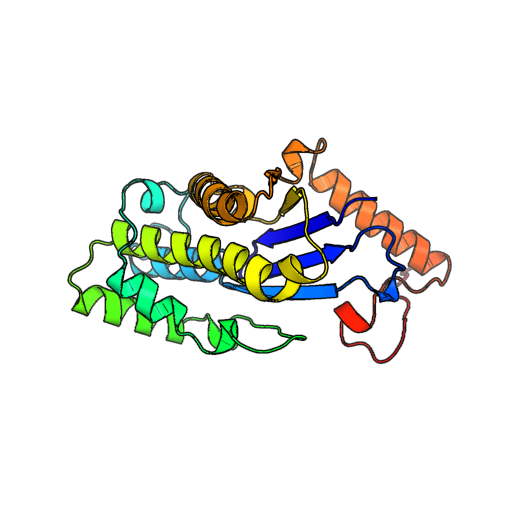1.494 12.934 6.847 1.00 98.00 99 LYS A N 1
ATOM 733 C CA . LYS A 1 99 ? -12.656 12.481 6.068 1.00 98.00 99 LYS A CA 1
ATOM 734 C C . LYS A 1 99 ? -12.937 10.991 6.277 1.00 98.00 99 LYS A C 1
ATOM 736 O O . LYS A 1 99 ? -14.086 10.610 6.474 1.00 98.00 99 LYS A O 1
ATOM 741 N N . LEU A 1 100 ? -11.897 10.159 6.245 1.00 98.25 100 LEU A N 1
ATOM 742 C CA . LEU A 1 100 ? -12.003 8.718 6.457 1.00 98.25 100 LEU A CA 1
ATOM 743 C C . LEU A 1 100 ? -12.604 8.387 7.825 1.00 98.25 100 LEU A C 1
ATOM 745 O O . LEU A 1 100 ? -13.478 7.527 7.913 1.00 98.25 100 LEU A O 1
ATOM 749 N N . LEU A 1 101 ? -12.155 9.066 8.882 1.00 98.62 101 LEU A N 1
ATOM 750 C CA . LEU A 1 101 ? -12.683 8.865 10.230 1.00 98.62 101 LEU A CA 1
ATOM 751 C C . LEU A 1 101 ? -14.121 9.358 10.362 1.00 98.62 101 LEU A C 1
ATOM 753 O O . LEU A 1 101 ? -14.926 8.681 10.994 1.00 98.62 101 LEU A O 1
ATOM 757 N N . HIS A 1 102 ? -14.465 10.475 9.721 1.00 98.44 102 HIS A N 1
ATOM 758 C CA . HIS A 1 102 ? -15.849 10.940 9.666 1.00 98.44 102 HIS A CA 1
ATOM 759 C C . HIS A 1 102 ? -16.770 9.917 8.977 1.00 98.44 102 HIS A C 1
ATOM 761 O O . HIS A 1 102 ? -17.846 9.597 9.481 1.00 98.44 102 HIS A O 1
ATOM 767 N N . ASP A 1 103 ? -16.328 9.347 7.851 1.00 98.19 103 ASP A N 1
ATOM 768 C CA . ASP A 1 103 ? -17.058 8.284 7.156 1.00 98.19 103 ASP A CA 1
ATOM 769 C C . ASP A 1 103 ? -17.205 7.023 8.022 1.00 98.19 103 ASP A C 1
ATOM 771 O O . ASP A 1 103 ? -18.258 6.381 8.002 1.00 98.19 103 ASP A O 1
ATOM 775 N N . ALA A 1 104 ? -16.171 6.669 8.788 1.00 98.56 104 ALA A N 1
ATOM 776 C CA . ALA A 1 104 ? -16.193 5.530 9.699 1.00 98.56 104 ALA A CA 1
ATOM 777 C C . ALA A 1 104 ? -17.142 5.735 10.892 1.00 98.56 104 ALA A C 1
ATOM 779 O O . ALA A 1 104 ? -17.888 4.822 11.254 1.00 98.56 104 ALA A O 1
ATOM 780 N N . GLU A 1 105 ? -17.155 6.939 11.468 1.00 98.12 105 GLU A N 1
ATOM 781 C CA . GLU A 1 105 ? -18.070 7.334 12.541 1.00 98.12 105 GLU A CA 1
ATOM 782 C C . GLU A 1 105 ? -19.527 7.252 12.070 1.00 98.12 105 GLU A C 1
ATOM 784 O O . GLU A 1 105 ? -20.362 6.637 12.732 1.00 98.12 105 GLU A O 1
ATOM 789 N N . ALA A 1 106 ? -19.823 7.767 10.872 1.00 98.19 106 ALA A N 1
ATOM 790 C CA . ALA A 1 106 ? -21.152 7.675 10.267 1.00 98.19 106 ALA A CA 1
ATOM 791 C C . ALA A 1 106 ? -21.614 6.222 10.023 1.00 98.19 106 ALA A C 1
ATOM 793 O O . ALA A 1 106 ? -22.814 5.956 9.925 1.00 98.19 106 ALA A O 1
ATOM 794 N N . LEU A 1 107 ? -20.676 5.276 9.918 1.00 98.19 107 LEU A N 1
ATOM 795 C CA . LEU A 1 107 ? -20.943 3.841 9.783 1.00 98.19 107 LEU A CA 1
ATOM 796 C C . LEU A 1 107 ? -21.010 3.098 11.130 1.00 98.19 107 LEU A C 1
ATOM 798 O O . LEU A 1 107 ? -21.304 1.897 11.126 1.00 98.19 107 LEU A O 1
ATOM 802 N N . GLY A 1 108 ? -20.764 3.786 12.252 1.00 98.06 108 GLY A N 1
ATOM 803 C CA . GLY A 1 108 ? -20.762 3.217 13.602 1.00 98.06 108 GLY A CA 1
ATOM 804 C C . GLY A 1 108 ? -19.625 2.222 13.849 1.00 98.06 108 GLY A C 1
ATOM 805 O O . GLY A 1 108 ? -19.807 1.263 14.599 1.00 98.06 108 GLY A O 1
ATOM 806 N N . MET A 1 109 ? -18.487 2.394 13.171 1.00 98.56 109 MET A N 1
ATOM 807 C CA . MET A 1 109 ? -17.369 1.447 13.224 1.00 98.56 109 MET A CA 1
ATOM 808 C C . MET A 1 109 ? -16.587 1.533 14.539 1.00 98.56 109 MET A C 1
ATOM 810 O O . MET A 1 109 ? -16.413 2.613 15.101 1.00 98.56 109 MET A O 1
ATOM 814 N N . GLN A 1 110 ? -16.074 0.389 14.999 1.00 98.44 110 GLN A N 1
ATOM 815 C CA . GLN A 1 110 ? -15.130 0.332 16.118 1.00 98.44 110 GLN A CA 1
ATOM 816 C C . GLN A 1 110 ? -13.712 0.695 15.659 1.00 98.44 110 GLN A C 1
ATOM 818 O O . GLN A 1 110 ? -13.374 0.551 14.483 1.00 98.44 110 GLN A O 1
ATOM 823 N N . ALA A 1 111 ? -12.865 1.150 16.584 1.00 98.38 111 ALA A N 1
ATOM 824 C CA . ALA A 1 111 ? -11.513 1.623 16.278 1.00 98.38 111 ALA A CA 1
ATOM 825 C C . ALA A 1 111 ? -10.663 0.556 15.562 1.00 98.38 111 ALA A C 1
ATOM 827 O O . ALA A 1 111 ? -10.013 0.836 14.553 1.00 98.38 111 ALA A O 1
ATOM 828 N N . GLU A 1 112 ? -10.717 -0.682 16.042 1.00 98.75 112 GLU A N 1
ATOM 829 C CA . GLU A 1 112 ? -10.013 -1.827 15.480 1.00 98.75 112 GLU A CA 1
ATOM 830 C C . GLU A 1 112 ? -10.459 -2.155 14.050 1.00 98.75 112 GLU A C 1
ATOM 832 O O . GLU A 1 112 ? -9.616 -2.437 13.197 1.00 98.75 112 GLU A O 1
ATOM 837 N N . ASP A 1 113 ? -11.754 -2.031 13.745 1.00 98.88 113 ASP A N 1
ATOM 838 C CA . ASP A 1 113 ? -12.292 -2.246 12.399 1.00 98.88 113 ASP A CA 1
ATOM 839 C C . ASP A 1 113 ? -11.829 -1.151 11.434 1.00 98.88 113 ASP A C 1
ATOM 841 O O . ASP A 1 113 ? -11.550 -1.422 10.264 1.00 98.88 113 ASP A O 1
ATOM 845 N N . ILE A 1 114 ? -11.687 0.090 11.911 1.00 98.88 114 ILE A N 1
ATOM 846 C CA . ILE A 1 114 ? -11.148 1.200 11.114 1.00 98.88 114 ILE A CA 1
ATOM 847 C C . ILE A 1 114 ? -9.682 0.926 10.767 1.00 98.88 114 ILE A C 1
ATOM 849 O O . ILE A 1 114 ? -9.311 0.994 9.592 1.00 98.88 114 ILE A O 1
ATOM 853 N N . VAL A 1 115 ? -8.860 0.559 11.757 1.00 98.88 115 VAL A N 1
ATOM 854 C CA . VAL A 1 115 ? -7.434 0.243 11.553 1.00 98.88 115 VAL A CA 1
ATOM 855 C C . VAL A 1 115 ? -7.261 -0.983 10.648 1.00 98.88 115 VAL A C 1
ATOM 857 O O . VAL A 1 115 ? -6.435 -0.966 9.728 1.00 98.88 115 VAL A O 1
ATOM 860 N N . ALA A 1 116 ? -8.087 -2.018 10.826 1.00 98.88 116 ALA A N 1
ATOM 861 C CA . ALA A 1 116 ? -8.143 -3.170 9.930 1.00 98.88 116 ALA A CA 1
ATOM 862 C C . ALA A 1 116 ? -8.529 -2.755 8.500 1.00 98.88 116 ALA A C 1
ATOM 864 O O . ALA A 1 116 ? -7.922 -3.205 7.529 1.00 98.88 116 ALA A O 1
ATOM 865 N N . THR A 1 117 ? -9.491 -1.847 8.342 1.00 98.88 117 THR A N 1
ATOM 866 C CA . THR A 1 117 ? -9.939 -1.376 7.025 1.00 98.88 117 THR A CA 1
ATOM 867 C C . THR A 1 117 ? -8.844 -0.621 6.274 1.00 98.88 117 THR A C 1
ATOM 869 O O . THR A 1 117 ? -8.607 -0.905 5.099 1.00 98.88 117 THR A O 1
ATOM 872 N N . VAL A 1 118 ? -8.130 0.300 6.929 1.00 98.81 118 VAL A N 1
ATOM 873 C CA . VAL A 1 118 ? -7.037 1.046 6.275 1.00 98.81 118 VAL A CA 1
ATOM 874 C C . VAL A 1 118 ? -5.809 0.185 6.008 1.00 98.81 118 VAL A C 1
ATOM 876 O O . VAL A 1 118 ? -5.174 0.335 4.969 1.00 98.81 118 VAL A O 1
ATOM 879 N N . THR A 1 119 ? -5.527 -0.789 6.874 1.00 98.88 119 THR A N 1
ATOM 880 C CA . THR A 1 119 ? -4.466 -1.776 6.630 1.00 98.88 119 THR A CA 1
ATOM 881 C C . THR A 1 119 ? -4.811 -2.660 5.423 1.00 98.88 119 THR A C 1
ATOM 883 O O . THR A 1 119 ? -3.951 -2.947 4.585 1.00 98.88 119 THR A O 1
ATOM 886 N N . MET A 1 120 ? -6.086 -3.042 5.269 1.00 98.88 120 MET A N 1
ATOM 887 C CA . MET A 1 120 ? -6.571 -3.773 4.095 1.00 98.88 120 MET A CA 1
ATOM 888 C C . MET A 1 120 ? -6.529 -2.914 2.829 1.00 98.88 120 MET A C 1
ATOM 890 O O . MET A 1 120 ? -6.189 -3.432 1.769 1.00 98.88 120 MET A O 1
ATOM 894 N N . LEU A 1 121 ? -6.814 -1.610 2.916 1.00 98.88 121 LEU A N 1
ATOM 895 C CA . LEU A 1 121 ? -6.681 -0.689 1.784 1.00 98.88 121 LEU A CA 1
ATOM 896 C C . LEU A 1 121 ? -5.245 -0.672 1.242 1.00 98.88 121 LEU A C 1
ATOM 898 O O . LEU A 1 121 ? -5.058 -0.779 0.029 1.00 98.88 121 LEU A O 1
ATOM 902 N N . THR A 1 122 ? -4.239 -0.602 2.119 1.00 98.75 122 THR A N 1
ATOM 903 C CA . THR A 1 122 ? -2.825 -0.670 1.718 1.00 98.75 122 THR A CA 1
ATOM 904 C C . THR A 1 122 ? -2.525 -1.983 0.991 1.00 98.75 122 THR A C 1
ATOM 906 O O . THR A 1 122 ? -2.010 -1.955 -0.128 1.00 98.75 122 THR A O 1
ATOM 909 N N . ALA A 1 123 ? -2.918 -3.132 1.558 1.00 98.81 123 ALA A N 1
ATOM 910 C CA . ALA A 1 123 ? -2.727 -4.437 0.916 1.00 98.81 123 ALA A CA 1
ATOM 911 C C . ALA A 1 123 ? -3.432 -4.536 -0.448 1.00 98.81 123 ALA A C 1
ATOM 913 O O . ALA A 1 123 ? -2.844 -4.988 -1.435 1.00 98.81 123 ALA A O 1
ATOM 914 N N . TRP A 1 124 ? -4.686 -4.084 -0.507 1.00 98.81 124 TRP A N 1
ATOM 915 C CA . TRP A 1 124 ? -5.486 -4.056 -1.724 1.00 98.81 124 TRP A CA 1
ATOM 916 C C . TRP A 1 124 ? -4.845 -3.182 -2.798 1.00 98.81 124 TRP A C 1
ATOM 918 O O . TRP A 1 124 ? -4.759 -3.632 -3.938 1.00 98.81 124 TRP A O 1
ATOM 928 N N . SER A 1 125 ? -4.364 -1.983 -2.455 1.00 98.75 125 SER A N 1
ATOM 929 C CA . SER A 1 125 ? -3.803 -1.045 -3.437 1.00 98.75 125 SER A CA 1
ATOM 930 C C . SER A 1 125 ? -2.559 -1.612 -4.125 1.00 98.75 125 SER A C 1
ATOM 932 O O . SER A 1 125 ? -2.405 -1.457 -5.333 1.00 98.75 125 SER A O 1
ATOM 934 N N . ILE A 1 126 ? -1.723 -2.362 -3.396 1.00 98.75 126 ILE A N 1
ATOM 935 C CA . ILE A 1 126 ? -0.558 -3.077 -3.942 1.00 98.75 126 ILE A CA 1
ATOM 936 C C . ILE A 1 126 ? -0.997 -4.171 -4.926 1.00 98.75 126 ILE A C 1
ATOM 938 O O . ILE A 1 126 ? -0.487 -4.251 -6.047 1.00 98.75 126 ILE A O 1
ATOM 942 N N . GLY A 1 127 ? -1.968 -5.004 -4.538 1.00 98.50 127 GLY A N 1
ATOM 943 C CA . GLY A 1 127 ? -2.490 -6.055 -5.415 1.00 98.50 127 GLY A CA 1
ATOM 944 C C . GLY A 1 127 ? -3.204 -5.503 -6.651 1.00 98.50 127 GLY A C 1
ATOM 945 O O . GLY A 1 127 ? -3.068 -6.033 -7.753 1.00 98.50 127 GLY A O 1
ATOM 946 N N . ASP A 1 128 ? -3.959 -4.422 -6.480 1.00 98.50 128 ASP A N 1
ATOM 947 C CA . ASP A 1 128 ? -4.681 -3.727 -7.541 1.00 98.50 128 ASP A CA 1
ATOM 948 C C . ASP A 1 128 ? -3.723 -3.071 -8.543 1.00 98.50 128 ASP A C 1
ATOM 950 O O . ASP A 1 128 ? -3.864 -3.276 -9.750 1.00 98.50 128 ASP A O 1
ATOM 954 N N . ALA A 1 129 ? -2.680 -2.404 -8.048 1.00 98.38 129 ALA A N 1
ATOM 955 C CA . ALA A 1 129 ? -1.575 -1.886 -8.844 1.00 98.38 129 ALA A CA 1
ATOM 956 C C . ALA A 1 129 ? -0.936 -2.964 -9.735 1.00 98.38 129 ALA A C 1
ATOM 958 O O . ALA A 1 129 ? -0.793 -2.763 -10.944 1.00 98.38 129 ALA A O 1
ATOM 959 N N . TYR A 1 130 ? -0.596 -4.127 -9.169 1.00 98.25 130 TYR A N 1
ATOM 960 C CA . TYR A 1 130 ? -0.041 -5.231 -9.955 1.00 98.25 130 TYR A CA 1
ATOM 961 C C . TYR A 1 130 ? -0.998 -5.670 -11.073 1.00 98.25 130 TYR A C 1
ATOM 963 O O . TYR A 1 130 ? -0.599 -5.774 -12.237 1.00 98.25 130 TYR A O 1
ATOM 971 N N . ARG A 1 131 ? -2.280 -5.876 -10.745 1.00 97.50 131 ARG A N 1
ATOM 972 C CA . ARG A 1 131 ? -3.299 -6.314 -11.712 1.00 97.50 131 ARG A CA 1
ATOM 973 C C . ARG A 1 131 ? -3.488 -5.316 -12.856 1.00 97.50 131 ARG A C 1
ATOM 975 O O . ARG A 1 131 ? -3.607 -5.745 -14.000 1.00 97.50 131 ARG A O 1
ATOM 982 N N . ARG A 1 132 ? -3.507 -4.011 -12.564 1.00 96.94 132 ARG A N 1
ATOM 983 C CA . ARG A 1 132 ? -3.754 -2.964 -13.570 1.00 96.94 132 ARG A CA 1
ATOM 984 C C . ARG A 1 132 ? -2.559 -2.692 -14.469 1.00 96.94 132 ARG A C 1
ATOM 986 O O . ARG A 1 132 ? -2.743 -2.536 -15.671 1.00 96.94 132 ARG A O 1
ATOM 993 N N . TYR A 1 133 ? -1.359 -2.599 -13.899 1.00 97.44 133 TYR A N 1
ATOM 994 C CA . TYR A 1 133 ? -0.216 -2.009 -14.607 1.00 97.44 133 TYR A CA 1
ATOM 995 C C . TYR A 1 133 ? 0.878 -3.005 -14.986 1.00 97.44 133 TYR A C 1
ATOM 997 O O . TYR A 1 133 ? 1.818 -2.642 -15.692 1.00 97.44 133 TYR A O 1
ATOM 1005 N N . VAL A 1 134 ? 0.804 -4.243 -14.495 1.00 96.81 134 VAL A N 1
ATOM 1006 C CA . VAL A 1 134 ? 1.919 -5.190 -14.614 1.00 96.81 134 VAL A CA 1
ATOM 1007 C C . VAL A 1 134 ? 1.459 -6.522 -15.187 1.00 96.81 134 VAL A C 1
ATOM 1009 O O . VAL A 1 134 ? 2.005 -6.971 -16.189 1.00 96.81 134 VAL A O 1
ATOM 1012 N N . MET A 1 135 ? 0.415 -7.120 -14.613 1.00 95.69 135 MET A N 1
ATOM 1013 C CA . MET A 1 135 ? 0.009 -8.508 -14.863 1.00 95.69 135 MET A CA 1
ATOM 1014 C C . MET A 1 135 ? -0.173 -8.872 -16.347 1.00 95.69 135 MET A C 1
ATOM 1016 O O . MET A 1 135 ? 0.216 -9.964 -16.750 1.00 95.69 135 MET A O 1
ATOM 1020 N N . ALA A 1 136 ? -0.747 -7.981 -17.163 1.00 94.00 136 ALA A N 1
ATOM 1021 C CA . ALA A 1 136 ? -1.035 -8.272 -18.571 1.00 94.00 136 ALA A CA 1
ATOM 1022 C C . ALA A 1 136 ? 0.212 -8.277 -19.477 1.00 94.00 136 ALA A C 1
ATOM 1024 O O . ALA A 1 136 ? 0.246 -9.023 -20.452 1.00 94.00 136 ALA A O 1
ATOM 1025 N N . GLY A 1 137 ? 1.216 -7.445 -19.179 1.00 93.12 137 GLY A N 1
ATOM 1026 C CA . GLY A 1 137 ? 2.422 -7.304 -20.008 1.00 93.12 137 GLY A CA 1
ATOM 1027 C C . GLY A 1 137 ? 3.648 -8.006 -19.429 1.00 93.12 137 GLY A C 1
ATOM 1028 O O . GLY A 1 137 ? 4.451 -8.575 -20.163 1.00 93.12 137 GLY A O 1
ATOM 1029 N N . HIS A 1 138 ? 3.777 -7.998 -18.105 1.00 93.00 138 HIS A N 1
ATOM 1030 C CA . HIS A 1 138 ? 4.945 -8.478 -17.376 1.00 93.00 138 HIS A CA 1
ATOM 1031 C C . HIS A 1 138 ? 4.508 -9.342 -16.181 1.00 93.00 138 HIS A C 1
ATOM 1033 O O . HIS A 1 138 ? 4.738 -8.956 -15.033 1.00 93.00 138 HIS A O 1
ATOM 1039 N N . PRO A 1 139 ? 3.868 -10.506 -16.403 1.00 92.50 139 PRO A N 1
ATOM 1040 C CA . PRO A 1 139 ? 3.480 -11.385 -15.305 1.00 92.50 139 PRO A CA 1
ATOM 1041 C C . PRO A 1 139 ? 4.707 -11.739 -14.458 1.00 92.50 139 PRO A C 1
ATOM 1043 O O . PRO A 1 139 ? 5.784 -12.036 -14.987 1.00 92.50 139 PRO A O 1
ATOM 1046 N N . ALA A 1 140 ? 4.546 -11.663 -13.142 1.00 89.62 140 ALA A N 1
ATOM 1047 C CA . ALA A 1 140 ? 5.600 -11.925 -12.176 1.00 89.62 140 ALA A CA 1
ATOM 1048 C C . ALA A 1 140 ? 5.305 -13.201 -11.392 1.00 89.62 140 ALA A C 1
ATOM 1050 O O . ALA A 1 140 ? 4.167 -13.451 -11.011 1.00 89.62 140 ALA A O 1
ATOM 1051 N N . ASP A 1 141 ? 6.348 -13.971 -11.093 1.00 81.38 141 ASP A N 1
ATOM 1052 C CA . ASP A 1 141 ? 6.231 -15.146 -10.223 1.00 81.38 141 ASP A CA 1
ATOM 1053 C C . ASP A 1 141 ? 6.374 -14.767 -8.741 1.00 81.38 141 ASP A C 1
ATOM 1055 O O . ASP A 1 141 ? 5.868 -15.459 -7.856 1.00 81.38 141 ASP A O 1
ATOM 1059 N N . ALA A 1 142 ? 7.086 -13.669 -8.456 1.00 85.19 142 ALA A N 1
ATOM 1060 C CA . ALA A 1 142 ? 7.378 -13.241 -7.097 1.00 85.19 142 ALA A CA 1
ATOM 1061 C C . ALA A 1 142 ? 7.454 -11.716 -6.931 1.00 85.19 142 ALA A C 1
ATOM 1063 O O . ALA A 1 142 ? 7.867 -10.978 -7.829 1.00 85.19 142 ALA A O 1
ATOM 1064 N N . MET A 1 143 ? 7.112 -11.280 -5.721 1.00 92.81 143 MET A N 1
ATOM 1065 C CA . MET A 1 143 ? 7.274 -9.929 -5.204 1.00 92.81 143 MET A CA 1
ATOM 1066 C C . MET A 1 143 ? 8.137 -9.958 -3.946 1.00 92.81 143 MET A C 1
ATOM 1068 O O . MET A 1 143 ? 7.893 -10.745 -3.030 1.00 92.81 143 MET A O 1
ATOM 1072 N N . ILE A 1 144 ? 9.122 -9.067 -3.898 1.00 92.38 144 ILE A N 1
ATOM 1073 C CA . ILE A 1 144 ? 9.961 -8.818 -2.730 1.00 92.38 144 ILE A CA 1
ATOM 1074 C C . ILE A 1 144 ? 9.479 -7.533 -2.073 1.00 92.38 144 ILE A C 1
ATOM 1076 O O . ILE A 1 144 ? 9.452 -6.489 -2.718 1.00 92.38 144 ILE A O 1
ATOM 1080 N N . VAL A 1 145 ? 9.113 -7.610 -0.799 1.00 94.12 145 VAL A N 1
ATOM 1081 C CA . VAL A 1 145 ? 8.613 -6.476 -0.024 1.00 94.12 145 VAL A CA 1
ATOM 1082 C C . VAL A 1 145 ? 9.687 -5.973 0.937 1.00 94.12 145 VAL A C 1
ATOM 1084 O O . VAL A 1 145 ? 10.280 -6.768 1.665 1.00 94.12 145 VAL A O 1
ATOM 1087 N N . GLY A 1 146 ? 9.913 -4.663 0.956 1.00 89.00 146 GLY A N 1
ATOM 1088 C CA . GLY A 1 146 ? 10.781 -3.963 1.904 1.00 89.00 146 GLY A CA 1
ATOM 1089 C C . GLY A 1 146 ? 10.094 -2.743 2.529 1.00 89.00 146 GLY A C 1
ATOM 1090 O O . GLY A 1 146 ? 8.901 -2.502 2.323 1.00 89.00 146 GLY A O 1
ATOM 1091 N N . GLY A 1 147 ? 1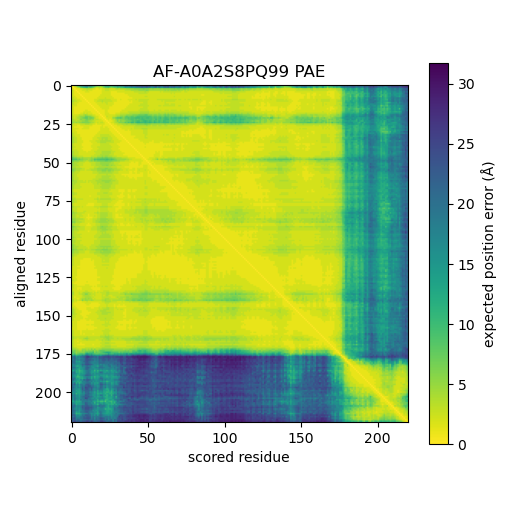0.855 -1.958 3.291 1.00 90.62 147 GLY A N 1
ATOM 1092 C CA . GLY A 1 147 ? 10.357 -0.776 4.004 1.00 90.62 147 GLY A CA 1
ATOM 1093 C C . GLY A 1 147 ? 9.663 -1.104 5.329 1.00 90.62 147 GLY A C 1
ATOM 1094 O O . GLY A 1 147 ? 9.444 -2.268 5.668 1.00 90.62 147 GLY A O 1
ATOM 1095 N N . GLY A 1 148 ? 9.308 -0.070 6.097 1.00 89.81 148 GLY A N 1
ATOM 1096 C CA . GLY A 1 148 ? 8.740 -0.211 7.444 1.00 89.81 148 GLY A CA 1
ATOM 1097 C C . GLY A 1 148 ? 7.478 -1.081 7.508 1.00 89.81 148 GLY A C 1
ATOM 1098 O O . GLY A 1 148 ? 7.290 -1.831 8.461 1.00 89.81 148 GLY A O 1
ATOM 1099 N N . GLY A 1 149 ? 6.631 -1.048 6.476 1.00 93.69 149 GLY A N 1
ATOM 1100 C CA . GLY A 1 149 ? 5.418 -1.869 6.413 1.00 93.69 149 GLY A CA 1
ATOM 1101 C C . GLY A 1 149 ? 5.682 -3.373 6.290 1.00 93.69 149 GLY A C 1
ATOM 1102 O O . GLY A 1 149 ? 4.820 -4.168 6.660 1.00 93.69 149 GLY A O 1
ATOM 1103 N N . SER A 1 150 ? 6.879 -3.788 5.854 1.00 93.62 150 SER A N 1
ATOM 1104 C CA . SER A 1 150 ? 7.258 -5.210 5.805 1.00 93.62 150 SER A CA 1
ATOM 1105 C C . SER A 1 150 ? 7.352 -5.861 7.194 1.00 93.62 150 SER A C 1
ATOM 1107 O O . SER A 1 150 ? 7.196 -7.077 7.315 1.00 93.62 150 SER A O 1
ATOM 1109 N N . TYR A 1 151 ? 7.517 -5.053 8.248 1.00 92.25 151 TYR A N 1
ATOM 1110 C CA . TYR A 1 151 ? 7.527 -5.498 9.643 1.00 92.25 151 TYR A CA 1
ATOM 1111 C C . TYR A 1 151 ? 6.125 -5.670 10.241 1.00 92.25 151 TYR A C 1
ATOM 1113 O O . TYR A 1 151 ? 6.005 -6.203 11.343 1.00 92.25 151 TYR A O 1
ATOM 1121 N N . ASN A 1 152 ? 5.058 -5.252 9.547 1.00 96.50 152 ASN A N 1
ATOM 1122 C CA . ASN A 1 152 ? 3.685 -5.482 9.990 1.00 96.50 152 ASN A CA 1
ATOM 1123 C C . ASN A 1 152 ? 3.203 -6.867 9.492 1.00 96.50 152 ASN A C 1
ATOM 1125 O O . ASN A 1 152 ? 2.903 -7.031 8.304 1.00 96.50 152 ASN A O 1
ATOM 1129 N N . PRO A 1 153 ? 3.100 -7.888 10.369 1.00 96.88 153 PRO A N 1
ATOM 1130 C CA . PRO A 1 153 ? 2.756 -9.247 9.957 1.00 96.88 153 PRO A CA 1
ATOM 1131 C C . PRO A 1 153 ? 1.326 -9.368 9.415 1.00 96.88 153 PRO A C 1
ATOM 1133 O O . PRO A 1 153 ? 1.080 -10.228 8.568 1.00 96.88 153 PRO A O 1
ATOM 1136 N N . VAL A 1 154 ? 0.394 -8.521 9.868 1.00 98.44 154 VAL A N 1
ATOM 1137 C CA . VAL A 1 154 ? -0.989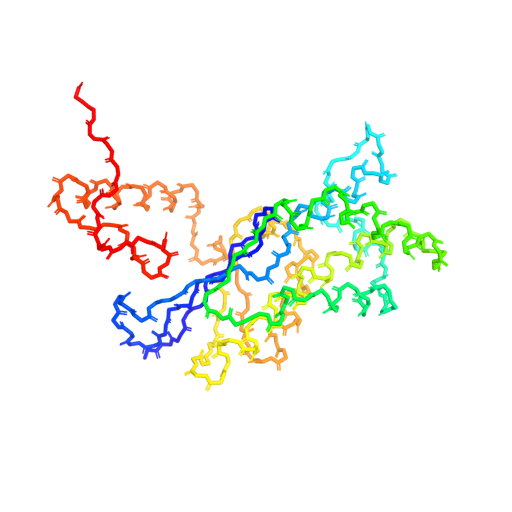 -8.488 9.363 1.00 98.44 154 VAL A CA 1
ATOM 1138 C C . VAL A 1 154 ? -1.014 -7.974 7.935 1.00 98.44 154 VAL A C 1
ATOM 1140 O O . VAL A 1 154 ? -1.557 -8.635 7.049 1.00 98.44 154 VAL A O 1
ATOM 1143 N N . LEU A 1 155 ? -0.354 -6.839 7.698 1.00 98.56 155 LEU A N 1
ATOM 1144 C CA . LEU A 1 155 ? -0.247 -6.254 6.369 1.00 98.56 155 LEU A CA 1
ATOM 1145 C C . LEU A 1 155 ? 0.400 -7.243 5.392 1.00 98.56 155 LEU A C 1
ATOM 1147 O O . LEU A 1 155 ? -0.134 -7.492 4.313 1.00 98.56 155 LEU A O 1
ATOM 1151 N N . MET A 1 156 ? 1.500 -7.883 5.795 1.00 98.50 156 MET A N 1
ATOM 1152 C CA . MET A 1 156 ? 2.187 -8.882 4.972 1.00 98.50 156 MET A CA 1
ATOM 1153 C C . MET A 1 156 ? 1.335 -10.122 4.678 1.00 98.50 156 MET A C 1
ATOM 1155 O O . MET A 1 156 ? 1.416 -10.686 3.585 1.00 98.50 156 MET A O 1
ATOM 1159 N N . GLU A 1 157 ? 0.518 -10.582 5.627 1.00 98.50 157 GLU A N 1
ATOM 1160 C CA . GLU A 1 157 ? -0.446 -11.659 5.389 1.00 98.50 157 GLU A CA 1
ATOM 1161 C C . GLU A 1 157 ? -1.497 -11.254 4.348 1.00 98.50 157 GLU A C 1
ATOM 1163 O O . GLU A 1 157 ? -1.820 -12.037 3.453 1.00 98.50 157 GLU A O 1
ATOM 1168 N N . TRP A 1 158 ? -2.025 -10.036 4.431 1.00 98.69 158 TRP A N 1
ATOM 1169 C CA . TRP A 1 158 ? -3.061 -9.574 3.512 1.00 98.69 158 TRP A CA 1
ATOM 1170 C C . TRP A 1 158 ? -2.514 -9.257 2.122 1.00 98.69 158 TRP A C 1
ATOM 1172 O O . TRP A 1 158 ? -3.151 -9.623 1.137 1.00 98.69 158 TRP A O 1
ATOM 1182 N N . ILE A 1 159 ? -1.297 -8.717 2.014 1.00 98.69 159 ILE A N 1
ATOM 1183 C CA . ILE A 1 159 ? -0.598 -8.577 0.727 1.00 98.69 159 ILE A CA 1
ATOM 1184 C C . ILE A 1 159 ? -0.405 -9.953 0.081 1.00 98.69 159 ILE A C 1
ATOM 1186 O O . ILE A 1 159 ? -0.704 -10.119 -1.100 1.00 98.69 159 ILE A O 1
ATOM 1190 N N . ARG A 1 160 ? 0.019 -10.974 0.845 1.00 98.50 160 ARG A N 1
ATOM 1191 C CA . ARG A 1 160 ? 0.105 -12.357 0.334 1.00 98.50 160 ARG A CA 1
ATOM 1192 C C . ARG A 1 160 ? -1.233 -12.836 -0.220 1.00 98.50 160 ARG A C 1
ATOM 1194 O O . ARG A 1 160 ? -1.252 -13.407 -1.305 1.00 98.50 160 ARG A O 1
ATOM 1201 N N . LYS A 1 161 ? -2.343 -12.591 0.484 1.00 98.25 161 LYS A N 1
ATOM 1202 C CA . LYS A 1 161 ? -3.688 -12.962 0.010 1.00 98.25 161 LYS A CA 1
ATOM 1203 C C . LYS A 1 161 ? -4.069 -12.223 -1.275 1.00 98.25 161 LYS A C 1
ATOM 1205 O O . LYS A 1 161 ? -4.600 -12.849 -2.186 1.00 98.25 161 LYS A O 1
ATOM 1210 N N . GLU A 1 162 ? -3.789 -10.925 -1.372 1.00 97.94 162 GLU A N 1
ATOM 1211 C CA . GLU A 1 162 ? -4.082 -10.130 -2.571 1.00 97.94 162 GLU A CA 1
ATOM 1212 C C . GLU A 1 162 ? -3.272 -10.571 -3.792 1.00 97.94 162 GLU A C 1
ATOM 1214 O O . GLU A 1 162 ? -3.822 -10.689 -4.888 1.00 97.94 162 GLU A O 1
ATOM 1219 N N . MET A 1 163 ? -1.988 -10.861 -3.597 1.00 97.94 163 MET A N 1
ATOM 1220 C CA . MET A 1 163 ? -1.073 -11.277 -4.661 1.00 97.94 163 MET A CA 1
ATOM 1221 C C . MET A 1 163 ? -1.273 -12.742 -5.075 1.00 97.94 163 MET A C 1
ATOM 1223 O O . MET A 1 163 ? -1.159 -13.068 -6.258 1.00 97.94 163 MET A O 1
ATOM 1227 N N . ALA A 1 164 ? -1.670 -13.619 -4.144 1.00 96.19 164 ALA A N 1
ATOM 1228 C CA . ALA A 1 164 ? -1.993 -15.017 -4.435 1.00 96.19 164 ALA A CA 1
ATOM 1229 C C . ALA A 1 164 ? -3.158 -15.163 -5.429 1.00 96.19 164 ALA A C 1
ATOM 1231 O O . ALA A 1 164 ? -3.156 -16.100 -6.226 1.00 96.19 164 ALA A O 1
ATOM 1232 N N . LYS A 1 165 ? -4.104 -14.208 -5.458 1.00 94.00 165 LYS A N 1
ATOM 1233 C CA . LYS A 1 165 ? -5.185 -14.153 -6.467 1.00 94.00 165 LYS A CA 1
ATOM 1234 C C . LYS A 1 165 ? -4.657 -14.091 -7.904 1.00 94.00 165 LYS A C 1
ATOM 1236 O O . LYS A 1 165 ? -5.379 -14.447 -8.827 1.00 94.00 165 LYS A O 1
ATOM 1241 N N . ALA A 1 166 ? -3.421 -13.631 -8.084 1.00 93.25 166 ALA A N 1
ATOM 1242 C CA . ALA A 1 166 ? -2.750 -13.530 -9.371 1.00 93.25 166 ALA A CA 1
ATOM 1243 C C . ALA A 1 166 ? -1.519 -14.453 -9.480 1.00 93.25 166 ALA A C 1
ATOM 1245 O O . ALA A 1 166 ? -0.683 -14.256 -10.357 1.00 93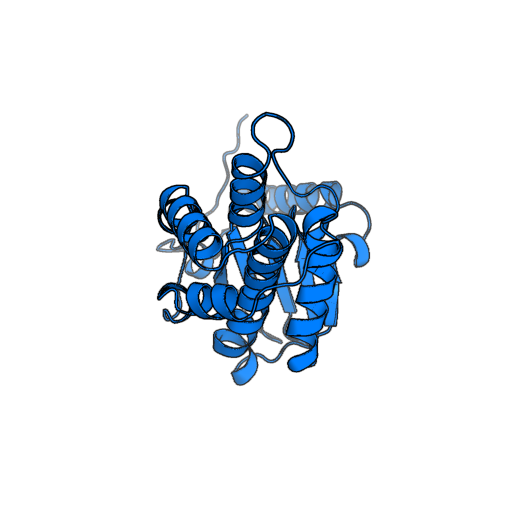.25 166 ALA A O 1
ATOM 1246 N N . GLY A 1 167 ? -1.397 -15.449 -8.592 1.00 92.31 167 GLY A N 1
ATOM 1247 C CA . GLY A 1 167 ? -0.329 -16.452 -8.632 1.00 92.31 167 GLY A CA 1
ATOM 1248 C C . GLY A 1 167 ? 1.058 -15.952 -8.220 1.00 92.31 167 GLY A C 1
ATOM 1249 O O . GLY A 1 167 ? 2.037 -16.648 -8.470 1.00 92.31 167 GLY A O 1
ATOM 1250 N N . VAL A 1 168 ? 1.163 -14.778 -7.588 1.00 93.94 168 VAL A N 1
ATOM 1251 C CA . VAL A 1 168 ? 2.456 -14.174 -7.235 1.00 93.94 168 VAL A CA 1
ATOM 1252 C C . VAL A 1 168 ? 2.835 -14.507 -5.795 1.00 93.94 168 VAL A C 1
ATOM 1254 O O . VAL A 1 168 ? 2.101 -14.192 -4.855 1.00 93.94 168 VAL A O 1
ATOM 1257 N N . GLN A 1 169 ? 4.011 -15.105 -5.600 1.00 90.44 169 GLN A N 1
ATOM 1258 C CA . GLN A 1 169 ? 4.566 -15.349 -4.270 1.00 90.44 169 GLN A CA 1
ATOM 1259 C C . GLN A 1 169 ? 5.085 -14.044 -3.651 1.00 90.44 169 GLN A C 1
ATOM 1261 O O . GLN A 1 169 ? 5.801 -13.292 -4.300 1.00 90.44 169 GLN A O 1
ATOM 1266 N N . VAL A 1 170 ? 4.790 -13.789 -2.373 1.00 94.38 170 VAL A N 1
ATOM 1267 C CA . VAL A 1 170 ? 5.290 -12.594 -1.671 1.00 94.38 170 VAL A CA 1
ATOM 1268 C C . VAL A 1 170 ? 6.302 -12.984 -0.601 1.00 94.38 170 VAL A C 1
ATOM 1270 O O . VAL A 1 170 ? 6.003 -13.758 0.315 1.00 94.38 170 VAL A O 1
ATOM 1273 N N . LEU A 1 171 ? 7.490 -12.403 -0.709 1.00 88.06 171 LEU A N 1
ATOM 1274 C CA . LEU A 1 171 ? 8.634 -12.580 0.177 1.00 88.06 171 LEU A CA 1
ATOM 1275 C C . LEU A 1 171 ? 9.018 -11.224 0.778 1.00 88.06 171 LEU A C 1
ATOM 1277 O O . LEU A 1 171 ? 8.739 -10.191 0.177 1.00 88.06 171 LEU A O 1
ATOM 1281 N N . THR A 1 172 ? 9.671 -11.208 1.939 1.00 87.81 172 THR A N 1
ATOM 1282 C CA . THR A 1 172 ? 10.300 -9.979 2.449 1.00 87.81 172 THR A CA 1
ATOM 1283 C C . THR A 1 172 ? 11.763 -9.914 2.027 1.00 87.81 172 THR A C 1
ATOM 1285 O O . THR A 1 172 ? 12.385 -10.938 1.728 1.00 87.81 172 THR A O 1
ATOM 1288 N N . GLN A 1 173 ? 12.330 -8.712 2.010 1.00 75.31 173 GLN A N 1
ATOM 1289 C CA . GLN A 1 173 ? 13.743 -8.496 1.717 1.00 75.31 173 GLN A CA 1
ATOM 1290 C C . GLN A 1 173 ? 14.662 -9.290 2.664 1.00 75.31 173 GLN A C 1
ATOM 1292 O O . GLN A 1 173 ? 15.683 -9.826 2.222 1.00 75.31 173 GLN A O 1
ATOM 1297 N N . GLU A 1 174 ? 14.285 -9.415 3.936 1.00 73.25 174 GLU A N 1
ATOM 1298 C CA . GLU A 1 174 ? 15.003 -10.158 4.978 1.00 73.25 174 GLU A CA 1
ATOM 1299 C C . GLU A 1 174 ? 14.957 -11.667 4.722 1.00 73.25 174 GLU A C 1
ATOM 1301 O O . GLU A 1 174 ? 15.958 -12.355 4.913 1.00 73.25 174 GLU A O 1
ATOM 1306 N N . ALA A 1 175 ? 13.827 -12.182 4.223 1.00 70.62 175 ALA A N 1
ATOM 1307 C CA . ALA A 1 175 ? 13.660 -13.601 3.911 1.00 70.62 175 ALA A CA 1
ATOM 1308 C C . ALA A 1 175 ? 14.545 -14.072 2.740 1.00 70.62 175 ALA A C 1
ATOM 1310 O O . ALA A 1 175 ? 14.793 -15.267 2.605 1.00 70.62 175 ALA A O 1
ATOM 1311 N N . ILE A 1 176 ? 15.021 -13.148 1.896 1.00 65.25 176 ILE A N 1
ATOM 1312 C CA . ILE A 1 176 ? 15.832 -13.447 0.701 1.00 65.25 176 ILE A CA 1
AT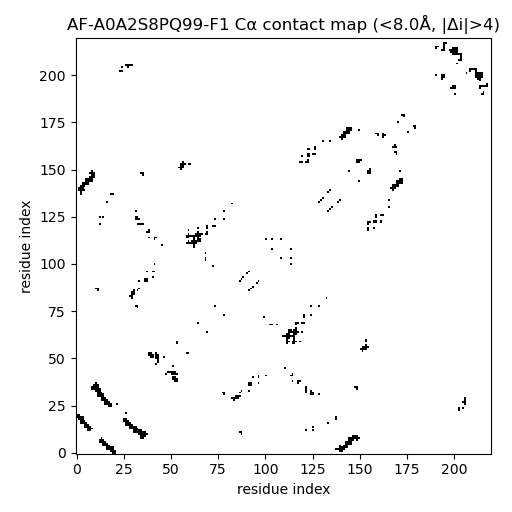OM 1313 C C . ILE A 1 176 ? 17.337 -13.250 0.957 1.00 65.25 176 ILE A C 1
ATOM 1315 O O . ILE A 1 176 ? 18.163 -13.723 0.181 1.00 65.25 176 ILE A O 1
ATOM 1319 N N . GLY A 1 177 ? 17.741 -12.586 2.046 1.00 55.06 177 GLY A N 1
ATOM 1320 C CA . GLY A 1 177 ? 19.157 -12.513 2.412 1.00 55.06 177 GLY A CA 1
ATOM 1321 C C . GLY A 1 177 ? 19.434 -11.648 3.635 1.00 55.06 177 GLY A C 1
ATOM 1322 O O . GLY A 1 177 ? 18.853 -10.574 3.780 1.00 55.06 177 GLY A O 1
ATOM 1323 N N . HIS A 1 178 ? 20.350 -12.137 4.472 1.00 42.69 178 HIS A N 1
ATOM 1324 C CA . HIS A 1 178 ? 20.781 -11.570 5.745 1.00 42.69 178 HIS A CA 1
ATOM 1325 C C . HIS A 1 178 ? 21.084 -10.060 5.690 1.00 42.69 178 HIS A C 1
ATOM 1327 O O . HIS A 1 178 ? 21.880 -9.607 4.873 1.00 42.69 178 HIS A O 1
ATOM 1333 N N . ASN A 1 179 ? 20.479 -9.339 6.639 1.00 52.12 179 ASN A N 1
ATOM 1334 C CA . ASN A 1 179 ? 20.721 -7.953 7.049 1.00 52.12 179 ASN A CA 1
ATOM 1335 C C . ASN A 1 179 ? 20.400 -6.848 6.011 1.00 52.12 179 ASN A C 1
ATOM 1337 O O . ASN A 1 179 ? 21.175 -6.572 5.097 1.00 52.12 179 ASN A O 1
ATOM 1341 N N . SER A 1 180 ? 19.257 -6.175 6.196 1.00 49.41 180 SER A N 1
ATOM 1342 C CA . SER A 1 180 ? 18.817 -5.042 5.368 1.00 49.41 180 SER A CA 1
ATOM 1343 C C . SER A 1 180 ? 19.797 -3.859 5.401 1.00 49.41 180 SER A C 1
ATOM 1345 O O . SER A 1 180 ? 20.028 -3.248 4.357 1.00 49.41 180 SER A O 1
ATOM 1347 N N . ASP A 1 181 ? 20.466 -3.613 6.534 1.00 50.94 181 ASP A N 1
ATOM 1348 C CA . ASP A 1 181 ? 21.466 -2.540 6.663 1.00 50.94 181 ASP A CA 1
ATOM 1349 C C . ASP A 1 181 ? 22.666 -2.776 5.738 1.00 50.94 181 ASP A C 1
ATOM 1351 O O . ASP A 1 181 ? 23.203 -1.852 5.126 1.00 50.94 181 ASP A O 1
ATOM 1355 N N . ALA A 1 182 ? 23.063 -4.041 5.570 1.00 51.50 182 ALA A N 1
ATOM 1356 C CA . ALA A 1 182 ? 24.153 -4.403 4.673 1.00 51.50 182 ALA A CA 1
ATOM 1357 C C . ALA A 1 182 ? 23.778 -4.179 3.199 1.00 51.50 182 ALA A C 1
ATOM 1359 O O . ALA A 1 182 ? 24.641 -3.842 2.393 1.00 51.50 182 ALA A O 1
ATOM 1360 N N . LYS A 1 183 ? 22.500 -4.324 2.828 1.00 50.22 183 LYS A N 1
ATOM 1361 C CA . LYS A 1 183 ? 22.032 -4.122 1.447 1.00 50.22 183 LYS A CA 1
ATOM 1362 C C . LYS A 1 183 ? 21.949 -2.650 1.076 1.00 50.22 183 LYS A C 1
ATOM 1364 O O . LYS A 1 183 ? 22.385 -2.301 -0.017 1.00 50.22 183 LYS A O 1
ATOM 1369 N N . GLU A 1 184 ? 21.443 -1.793 1.962 1.00 51.03 184 GLU A N 1
ATOM 1370 C CA . GLU A 1 184 ? 21.479 -0.344 1.735 1.00 51.03 184 GLU A CA 1
ATOM 1371 C C . GLU A 1 184 ? 22.921 0.157 1.664 1.00 51.03 184 GLU A C 1
ATOM 1373 O O . GLU A 1 184 ? 23.267 0.878 0.730 1.00 51.03 184 GLU A O 1
ATOM 1378 N N . ALA A 1 185 ? 23.798 -0.309 2.559 1.00 54.03 185 ALA A N 1
ATOM 1379 C CA . ALA A 1 185 ? 25.223 0.006 2.500 1.00 54.03 185 ALA A CA 1
ATOM 1380 C C . ALA A 1 185 ? 25.867 -0.442 1.175 1.00 54.03 185 ALA A C 1
ATOM 1382 O O . ALA A 1 185 ? 26.634 0.314 0.581 1.00 54.03 185 ALA A O 1
ATOM 1383 N N . VAL A 1 186 ? 25.526 -1.632 0.666 1.00 54.34 186 VAL A N 1
ATOM 1384 C CA . VAL A 1 186 ? 25.994 -2.114 -0.646 1.00 54.34 186 VAL A CA 1
ATOM 1385 C C . VAL A 1 186 ? 25.403 -1.292 -1.792 1.00 54.34 186 VAL A C 1
ATOM 1387 O O . VAL A 1 186 ? 26.136 -0.937 -2.709 1.00 54.34 186 VAL A O 1
ATOM 1390 N N . ALA A 1 187 ? 24.117 -0.938 -1.752 1.00 54.69 187 ALA A N 1
ATOM 1391 C CA . ALA A 1 187 ? 23.495 -0.085 -2.762 1.00 54.69 187 ALA A CA 1
ATOM 1392 C C . ALA A 1 187 ? 24.164 1.298 -2.802 1.00 54.69 187 ALA A C 1
ATOM 1394 O O . ALA A 1 187 ? 24.541 1.758 -3.876 1.00 54.69 187 ALA A O 1
ATOM 1395 N N . PHE A 1 188 ? 24.409 1.921 -1.645 1.00 59.91 188 PHE A N 1
ATOM 1396 C CA . PHE A 1 188 ? 25.166 3.170 -1.555 1.00 59.91 188 PHE A CA 1
ATOM 1397 C C . PHE A 1 188 ? 26.620 3.010 -2.008 1.00 59.91 188 PHE A C 1
ATOM 1399 O O . PHE A 1 188 ? 27.124 3.894 -2.694 1.00 59.91 188 PHE A O 1
ATOM 1406 N N . ALA A 1 189 ? 27.280 1.891 -1.701 1.00 58.75 189 ALA A N 1
ATOM 1407 C CA . ALA A 1 189 ? 28.630 1.607 -2.187 1.00 58.75 189 ALA A CA 1
ATOM 1408 C C . ALA A 1 189 ? 28.676 1.467 -3.719 1.00 58.75 189 ALA A C 1
ATOM 1410 O O . ALA A 1 189 ? 29.582 1.998 -4.352 1.00 58.75 189 ALA A O 1
ATOM 1411 N N . VAL A 1 190 ? 27.677 0.824 -4.333 1.00 64.06 190 VAL A N 1
ATOM 1412 C CA . VAL A 1 190 ? 27.544 0.728 -5.796 1.00 64.06 190 VAL A CA 1
ATOM 1413 C C . VAL A 1 190 ? 27.234 2.096 -6.409 1.00 64.06 190 VAL A C 1
ATOM 1415 O O . VAL A 1 190 ? 27.852 2.476 -7.401 1.00 64.06 190 VAL A O 1
ATOM 1418 N N . LEU A 1 191 ? 26.329 2.879 -5.813 1.00 68.06 191 LEU A N 1
ATOM 1419 C CA . LEU A 1 191 ? 26.055 4.249 -6.260 1.00 68.06 191 LEU A CA 1
ATOM 1420 C C . LEU A 1 191 ? 27.306 5.136 -6.157 1.00 68.06 191 LEU A C 1
ATOM 1422 O O . LEU A 1 191 ? 27.541 5.944 -7.057 1.00 68.06 191 LEU A O 1
ATOM 1426 N N . ALA A 1 192 ? 28.110 4.964 -5.104 1.00 63.34 192 ALA A N 1
ATOM 1427 C CA . ALA A 1 192 ? 29.379 5.655 -4.907 1.00 63.34 192 ALA A CA 1
ATOM 1428 C C . ALA A 1 192 ? 30.444 5.219 -5.925 1.00 63.34 192 ALA A C 1
ATOM 1430 O O . ALA A 1 192 ? 31.108 6.085 -6.485 1.00 63.34 192 ALA A O 1
ATOM 1431 N N . ASP A 1 193 ? 30.573 3.924 -6.231 1.00 71.31 193 ASP A N 1
ATOM 1432 C CA . ASP A 1 193 ? 31.451 3.426 -7.303 1.00 71.31 193 ASP A CA 1
ATOM 1433 C C . ASP A 1 193 ? 31.070 4.033 -8.659 1.00 71.31 193 ASP A C 1
ATOM 1435 O O . ASP A 1 193 ? 31.920 4.551 -9.385 1.00 71.31 193 ASP A O 1
ATOM 1439 N N . TYR A 1 194 ? 29.774 4.074 -8.976 1.00 70.94 194 TYR A N 1
ATOM 1440 C CA . TYR A 1 194 ? 29.291 4.708 -10.201 1.00 70.94 194 TYR A CA 1
ATOM 1441 C C . TYR A 1 194 ? 29.573 6.217 -10.202 1.00 70.94 194 TYR A C 1
ATOM 1443 O O . TYR A 1 194 ? 29.979 6.760 -11.229 1.00 70.94 194 TYR A O 1
ATOM 1451 N N . ALA A 1 195 ? 29.438 6.892 -9.057 1.00 75.00 195 ALA A N 1
ATOM 1452 C CA . ALA A 1 195 ? 29.769 8.309 -8.934 1.00 75.00 195 ALA A CA 1
ATOM 1453 C C . ALA A 1 195 ? 31.272 8.585 -9.114 1.00 75.00 195 ALA A C 1
ATOM 1455 O O . ALA A 1 195 ? 31.642 9.493 -9.858 1.00 75.00 195 ALA A O 1
ATOM 1456 N N . ILE A 1 196 ? 32.139 7.774 -8.499 1.00 79.69 196 ILE A N 1
ATOM 1457 C CA . ILE A 1 196 ? 33.604 7.885 -8.595 1.00 79.69 196 ILE A CA 1
ATOM 1458 C C . ILE A 1 196 ? 34.094 7.542 -10.009 1.00 79.69 196 ILE A C 1
ATOM 1460 O O . ILE A 1 196 ? 35.026 8.169 -10.509 1.00 79.69 196 ILE A O 1
ATOM 1464 N N . THR A 1 197 ? 33.446 6.593 -10.690 1.00 77.12 197 THR A N 1
ATOM 1465 C CA . THR A 1 197 ? 33.777 6.188 -12.069 1.00 77.12 197 THR A CA 1
ATOM 1466 C C . THR A 1 197 ? 33.053 7.004 -13.148 1.00 77.12 197 THR A C 1
ATOM 1468 O O . THR A 1 197 ? 33.166 6.690 -14.335 1.00 77.12 197 THR A O 1
ATOM 1471 N N . ASN A 1 198 ? 32.341 8.071 -12.761 1.00 83.62 198 ASN A N 1
ATOM 1472 C CA . ASN A 1 198 ? 31.597 8.978 -13.642 1.00 83.62 198 ASN A CA 1
ATOM 1473 C C . ASN A 1 198 ? 30.567 8.268 -14.549 1.00 83.62 198 ASN A C 1
ATOM 1475 O O . ASN A 1 198 ? 30.372 8.627 -15.714 1.00 83.62 198 ASN A O 1
ATOM 1479 N N . ARG A 1 199 ? 29.908 7.236 -14.012 1.00 78.06 199 ARG A N 1
ATOM 1480 C CA . ARG A 1 199 ? 28.833 6.477 -14.664 1.00 78.06 199 ARG A CA 1
ATOM 1481 C C . ARG A 1 199 ? 27.469 6.937 -14.138 1.00 78.06 199 ARG A C 1
ATOM 1483 O O . ARG A 1 199 ? 27.302 7.043 -12.924 1.00 78.06 199 ARG A O 1
ATOM 1490 N N . PRO A 1 200 ? 26.475 7.200 -15.009 1.00 80.31 200 PRO A N 1
ATOM 1491 C CA . PRO A 1 200 ? 25.127 7.542 -14.562 1.00 80.31 200 PRO A CA 1
ATOM 1492 C C . PRO A 1 200 ? 24.547 6.458 -13.649 1.00 80.31 200 PRO A C 1
ATOM 1494 O O . PRO A 1 200 ? 24.616 5.276 -13.977 1.00 80.31 200 PRO A O 1
ATOM 1497 N N . ASN A 1 201 ? 23.974 6.862 -12.518 1.00 72.12 201 ASN A N 1
ATOM 1498 C CA . ASN A 1 201 ? 23.440 5.962 -11.488 1.00 72.12 201 ASN A CA 1
ATOM 1499 C C . ASN A 1 201 ? 21.978 6.280 -11.130 1.00 72.12 201 ASN A C 1
ATOM 1501 O O . ASN A 1 201 ? 21.469 5.847 -10.099 1.00 72.12 201 ASN A O 1
ATOM 1505 N N . ASN A 1 202 ? 21.295 7.020 -12.003 1.00 70.81 202 ASN A N 1
ATOM 1506 C CA . ASN A 1 202 ? 19.850 7.169 -11.988 1.00 70.81 202 ASN A CA 1
ATOM 1507 C C . ASN A 1 202 ? 19.226 6.527 -13.233 1.00 70.81 202 ASN A C 1
ATOM 1509 O O . ASN A 1 202 ? 19.859 6.384 -14.280 1.00 70.81 202 ASN A O 1
ATOM 1513 N N . LEU A 1 203 ? 17.941 6.208 -13.126 1.00 69.19 203 LEU A N 1
ATOM 1514 C CA . LEU A 1 203 ? 17.114 5.810 -14.256 1.00 69.19 203 LEU A CA 1
ATOM 1515 C C . LEU A 1 203 ? 16.136 6.956 -14.557 1.00 69.19 203 LEU A C 1
ATOM 1517 O O . LEU A 1 203 ? 15.214 7.174 -13.775 1.00 69.19 203 LEU A O 1
ATOM 1521 N N . PRO A 1 204 ? 16.311 7.718 -15.655 1.00 69.88 204 PRO A N 1
ATOM 1522 C CA . PRO A 1 204 ? 15.517 8.923 -15.923 1.00 69.88 204 PRO A CA 1
ATOM 1523 C C . PRO A 1 204 ? 14.006 8.690 -15.971 1.00 69.88 204 PRO A C 1
ATOM 1525 O O . PRO A 1 204 ? 13.247 9.513 -15.473 1.00 69.88 204 PRO A O 1
ATOM 1528 N N . HIS A 1 205 ? 13.577 7.543 -16.504 1.00 56.84 205 HIS A N 1
ATOM 1529 C CA . HIS A 1 205 ? 12.170 7.137 -16.559 1.0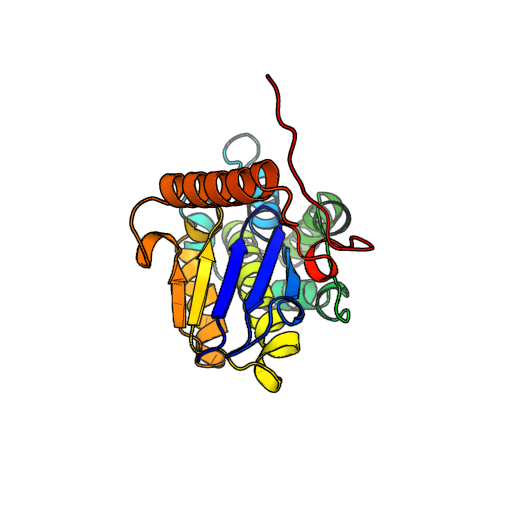0 56.84 205 HIS A CA 1
ATOM 1530 C C . HIS A 1 205 ? 11.596 6.754 -15.181 1.00 56.84 205 HIS A C 1
ATOM 1532 O O . HIS A 1 205 ? 10.382 6.751 -15.019 1.00 56.84 205 HIS A O 1
ATOM 1538 N N . VAL A 1 206 ? 12.452 6.461 -14.191 1.00 62.75 206 VAL A N 1
ATOM 1539 C CA . VAL A 1 206 ? 12.062 6.257 -12.785 1.00 62.75 206 VAL A CA 1
ATOM 1540 C C . VAL A 1 206 ? 12.062 7.582 -12.024 1.00 62.75 206 VAL A C 1
ATOM 1542 O O . VAL A 1 206 ? 11.166 7.835 -11.231 1.00 62.75 206 VAL A O 1
ATOM 1545 N N . THR A 1 207 ? 13.060 8.442 -12.250 1.00 61.19 207 THR A N 1
ATOM 1546 C CA . THR A 1 207 ? 13.268 9.655 -11.439 1.00 61.19 207 THR A CA 1
ATOM 1547 C C . THR A 1 207 ? 12.659 10.928 -12.032 1.00 61.19 207 THR A C 1
ATOM 1549 O O . THR A 1 207 ? 12.773 11.987 -11.423 1.00 61.19 207 THR A O 1
ATOM 1552 N N . GLY A 1 208 ? 12.107 10.878 -13.248 1.00 63.81 208 GLY A N 1
ATOM 1553 C CA . GLY A 1 208 ? 11.637 12.060 -13.984 1.00 63.81 208 GLY A CA 1
ATOM 1554 C C . GLY A 1 208 ? 12.759 12.969 -14.510 1.00 63.81 208 GLY A C 1
ATOM 1555 O O . GLY A 1 208 ? 12.503 14.111 -14.890 1.00 63.81 208 GLY A O 1
ATOM 1556 N N . ALA A 1 209 ? 14.011 12.498 -14.528 1.00 72.81 209 ALA A N 1
ATOM 1557 C CA . ALA A 1 209 ? 15.124 13.282 -15.066 1.00 72.81 209 ALA A CA 1
ATOM 1558 C C . ALA A 1 209 ? 15.040 13.361 -16.601 1.00 72.81 209 ALA A C 1
ATOM 1560 O O . ALA A 1 209 ? 14.592 12.426 -17.256 1.00 72.81 209 ALA A O 1
ATOM 1561 N N . SER A 1 210 ? 15.532 14.448 -17.201 1.00 73.94 210 SER A N 1
ATOM 1562 C CA . SER A 1 210 ? 15.539 14.608 -18.666 1.00 73.94 210 SER A CA 1
ATOM 1563 C C . SER A 1 210 ? 16.594 13.753 -19.379 1.00 73.94 210 SER A C 1
ATOM 1565 O O . SER A 1 210 ? 16.517 13.553 -20.589 1.00 73.94 210 SER A O 1
ATOM 1567 N N . ARG A 1 211 ? 17.597 13.256 -18.647 1.00 71.50 211 ARG A N 1
ATOM 1568 C CA . ARG A 1 211 ? 18.674 12.393 -19.151 1.00 71.50 211 ARG A CA 1
ATOM 1569 C C . ARG A 1 211 ? 19.327 11.606 -18.011 1.00 71.50 211 ARG A C 1
ATOM 1571 O O . ARG A 1 211 ? 19.177 12.007 -16.853 1.00 71.50 211 ARG A O 1
ATOM 1578 N N . PRO A 1 212 ? 20.088 10.536 -18.309 1.00 82.12 212 PRO A N 1
ATOM 1579 C CA . PRO A 1 212 ? 20.935 9.890 -17.314 1.00 82.12 212 PRO A CA 1
ATOM 1580 C C . PRO A 1 212 ? 21.959 10.887 -16.756 1.00 82.12 212 PRO A C 1
ATOM 1582 O O . PRO A 1 212 ? 22.593 11.643 -17.503 1.00 82.12 212 PRO A O 1
ATOM 1585 N N . VAL A 1 213 ? 22.099 10.904 -15.436 1.00 82.25 213 VAL A N 1
ATOM 1586 C CA . VAL A 1 213 ? 23.003 11.759 -14.669 1.00 82.25 213 VAL A CA 1
ATOM 1587 C C . VAL A 1 213 ? 23.716 10.944 -13.595 1.00 82.25 213 VAL A C 1
ATOM 1589 O O . VAL A 1 213 ? 23.232 9.918 -13.120 1.00 82.25 213 VAL A O 1
ATOM 1592 N N . VAL A 1 214 ? 24.897 11.415 -13.214 1.00 82.12 214 VAL A N 1
ATOM 1593 C CA . VAL A 1 214 ? 25.602 10.920 -12.034 1.00 82.12 214 VAL A CA 1
ATOM 1594 C C . VAL A 1 214 ? 25.012 11.626 -10.815 1.00 82.12 214 VAL A C 1
ATOM 1596 O O . VAL A 1 214 ? 25.054 12.852 -10.731 1.00 82.12 214 VAL A O 1
ATOM 1599 N N . MET A 1 215 ? 24.433 10.865 -9.894 1.00 75.69 215 MET A N 1
ATOM 1600 C CA . MET A 1 215 ? 23.964 11.327 -8.590 1.00 75.69 215 MET A CA 1
ATOM 1601 C C . MET A 1 215 ? 25.034 11.072 -7.524 1.00 75.69 215 MET A C 1
ATOM 1603 O O . MET A 1 215 ? 25.738 10.063 -7.568 1.00 75.69 215 MET A O 1
ATOM 1607 N N . GLY A 1 216 ? 25.128 11.974 -6.546 1.00 71.00 216 GLY A N 1
ATOM 1608 C CA . GLY A 1 216 ? 26.124 11.935 -5.470 1.00 71.00 216 GLY A CA 1
ATOM 1609 C C . GLY A 1 216 ? 27.095 13.118 -5.522 1.00 71.00 216 GLY A C 1
ATOM 1610 O O . GLY A 1 216 ? 27.260 13.763 -6.555 1.00 71.00 216 GLY A O 1
ATOM 1611 N N . LYS A 1 217 ? 27.725 13.430 -4.385 1.00 67.00 217 LYS A N 1
ATOM 1612 C CA . LYS A 1 217 ? 28.742 14.483 -4.257 1.00 67.00 217 LYS A CA 1
ATOM 1613 C C . LYS A 1 217 ? 29.982 13.891 -3.598 1.00 67.00 217 LYS A C 1
ATOM 1615 O O . LYS A 1 217 ? 29.886 13.360 -2.496 1.00 67.00 217 LYS A O 1
ATOM 1620 N N . ILE A 1 218 ? 31.129 14.003 -4.266 1.00 65.06 218 ILE A N 1
ATOM 1621 C CA . ILE A 1 218 ? 32.427 13.622 -3.702 1.00 65.06 218 ILE A CA 1
ATOM 1622 C C . ILE A 1 218 ? 32.924 14.799 -2.860 1.00 65.06 218 ILE A C 1
ATOM 1624 O O . ILE A 1 218 ? 33.048 15.916 -3.365 1.00 65.06 218 ILE A O 1
ATOM 1628 N N . SER A 1 219 ? 33.164 14.550 -1.577 1.00 59.66 219 SER A N 1
ATOM 1629 C CA . SER A 1 219 ? 33.762 15.514 -0.651 1.00 59.66 219 SER A CA 1
ATOM 1630 C C . SER A 1 219 ? 35.151 15.001 -0.281 1.00 59.66 219 SER A C 1
ATOM 1632 O O . SER A 1 219 ? 35.268 13.848 0.133 1.00 59.66 219 SER A O 1
ATOM 1634 N N . PHE A 1 220 ? 36.170 15.836 -0.486 1.00 57.28 220 PHE A N 1
ATOM 1635 C CA . PHE A 1 220 ? 37.572 15.554 -0.167 1.00 57.28 220 PHE A CA 1
ATOM 1636 C C . PHE A 1 220 ? 37.950 16.136 1.193 1.00 57.28 220 PHE A C 1
ATOM 1638 O O . PHE A 1 220 ? 37.400 17.212 1.529 1.00 57.28 220 PHE A O 1
#